Protein 3I06 (pdb70)

Sequence (215 aa):
APAAVDWRARGAVTAVKKDQGQCGSCWAFSAIGNVECQWFLAGHPLTNNLSEQMLVSCDKTTDSGCSGGLMNNAFEWIVQQEENNGAVYTEEDDSYPYASGEGISPPPPCTTSSGHTVGATITGHVELPQDDEAQIAAWLAVNGPVAVAVDASSSWMMTYTGGVMTSSCVSEQLDHHGVLLVGYNDSSAAVPPYWIIKNSWTTQWGEEEGYIRIAKGSNQCLVKKEEEASSSAVVGG

CATH classification: 3.90.70.10

Structure (mmCIF, N/CA/C/O backbone):
data_3I06
#
_entry.id   3I06
#
_cell.length_a   82.967
_cell.length_b   82.967
_cell.length_c   101.895
_cell.angle_alpha   90.000
_cell.angle_beta   90.000
_cell.angle_gamma   120.000
#
_symmetry.space_group_name_H-M   'P 65 2 2'
#
loop_
_entity.id
_entity.type
_entity.pdbx_description
1 polymer Cruzipain
2 non-polymer 6-[(3,5-difluorophenyl)amino]-9-ethyl-9H-purine-2-carbonitrile
3 water water
#
loop_
_atom_site.group_PDB
_atom_site.id
_atom_site.type_symbol
_atom_site.label_atom_id
_atom_site.label_alt_id
_atom_site.label_comp_id
_atom_site.label_asym_id
_atom_site.label_entity_id
_atom_site.label_seq_id
_atom_site.pdbx_PDB_ins_code
_atom_site.Cartn_x
_atom_site.Cartn_y
_atom_site.Cartn_z
_atom_site.occupancy
_atom_site.B_iso_or_equiv
_atom_site.auth_seq_id
_atom_site.auth_comp_id
_atom_site.auth_asym_id
_atom_site.auth_atom_id
_atom_site.pdbx_PDB_model_num
ATOM 1 N N . ALA A 1 1 ? 24.563 -26.082 -0.428 1.00 19.97 1 ALA A N 1
ATOM 2 C CA . ALA A 1 1 ? 23.405 -25.431 -1.067 1.00 17.37 1 ALA A CA 1
ATOM 3 C C . ALA A 1 1 ? 23.430 -23.967 -0.664 1.00 14.31 1 ALA A C 1
ATOM 4 O O . ALA A 1 1 ? 24.024 -23.604 0.352 1.00 15.12 1 ALA A O 1
ATOM 6 N N . PRO A 1 2 ? 22.786 -23.103 -1.450 1.00 12.98 2 PRO A N 1
ATOM 7 C CA . PRO A 1 2 ? 22.710 -21.698 -1.047 1.00 11.92 2 PRO A CA 1
ATOM 8 C C . PRO A 1 2 ? 21.997 -21.493 0.265 1.00 9.71 2 PRO A C 1
ATOM 9 O O . PRO A 1 2 ? 21.216 -22.324 0.704 1.00 10.44 2 PRO A O 1
ATOM 13 N N . ALA A 1 3 ? 22.253 -20.372 0.900 1.00 9.89 3 ALA A N 1
ATOM 14 C CA . ALA A 1 3 ? 21.595 -20.054 2.176 1.00 9.85 3 ALA A CA 1
ATOM 15 C C . ALA A 1 3 ? 20.101 -19.902 2.054 1.00 8.86 3 ALA A C 1
ATOM 16 O O . ALA A 1 3 ? 19.402 -20.232 2.984 1.00 9.11 3 ALA A O 1
ATOM 18 N N . ALA A 1 4 ? 19.600 -19.385 0.921 1.00 8.23 4 ALA A N 1
ATOM 19 C CA . ALA A 1 4 ? 18.157 -19.157 0.739 1.00 7.58 4 ALA A CA 1
ATOM 20 C C . ALA A 1 4 ? 17.827 -19.275 -0.713 1.00 7.40 4 ALA A C 1
ATOM 21 O O . ALA A 1 4 ? 18.599 -18.876 -1.585 1.00 8.07 4 ALA A O 1
ATOM 23 N N . VAL A 1 5 ? 16.647 -19.809 -0.981 1.00 6.86 5 VAL A N 1
ATOM 24 C CA . VAL A 1 5 ? 16.108 -19.969 -2.337 1.00 6.97 5 VAL A CA 1
ATOM 25 C C . VAL A 1 5 ? 14.609 -19.720 -2.258 1.00 6.46 5 VAL A C 1
ATOM 26 O O . VAL A 1 5 ? 13.938 -20.145 -1.335 1.00 6.97 5 VAL A O 1
ATOM 30 N N . ASP A 1 6 ? 14.066 -19.074 -3.298 1.00 5.87 6 ASP A N 1
ATOM 31 C CA . ASP A 1 6 ? 12.633 -18.926 -3.397 1.00 6.04 6 ASP A CA 1
ATOM 32 C C . ASP A 1 6 ? 12.269 -18.959 -4.875 1.00 5.74 6 ASP A C 1
ATOM 33 O O . ASP A 1 6 ? 12.496 -18.014 -5.614 1.00 6.04 6 ASP A O 1
ATOM 38 N N . TRP A 1 7 ? 11.705 -20.070 -5.305 1.00 5.56 7 TRP A N 1
ATOM 39 C CA . TRP A 1 7 ? 11.342 -20.241 -6.714 1.00 5.81 7 TRP A CA 1
ATOM 40 C C . TRP A 1 7 ? 10.260 -19.324 -7.201 1.00 5.81 7 TRP A C 1
ATOM 41 O O . TRP A 1 7 ? 10.115 -19.127 -8.417 1.00 6.03 7 TRP A O 1
ATOM 52 N N . ARG A 1 8 ? 9.519 -18.684 -6.304 1.00 5.50 8 ARG A N 1
ATOM 53 C CA . ARG A 1 8 ? 8.645 -17.625 -6.730 1.00 6.40 8 ARG A CA 1
ATOM 54 C C . ARG A 1 8 ? 9.392 -16.481 -7.402 1.00 5.92 8 ARG A C 1
ATOM 55 O O . ARG A 1 8 ? 8.880 -15.853 -8.319 1.00 7.44 8 ARG A O 1
ATOM 63 N N . ALA A 1 9 ? 10.609 -16.201 -6.893 1.00 6.16 9 ALA A N 1
ATOM 64 C CA . ALA A 1 9 ? 11.398 -15.109 -7.468 1.00 7.45 9 ALA A CA 1
ATOM 65 C C . ALA A 1 9 ? 11.820 -15.445 -8.900 1.00 7.09 9 ALA A C 1
ATOM 66 O O . ALA A 1 9 ? 12.142 -14.512 -9.672 1.00 7.36 9 ALA A O 1
ATOM 68 N N . ARG A 1 10 ? 11.830 -16.705 -9.303 1.00 6.91 10 ARG A N 1
ATOM 69 C CA . ARG A 1 10 ? 12.121 -17.118 -10.661 1.00 7.01 10 ARG A CA 1
ATOM 70 C C . ARG A 1 10 ? 10.911 -17.060 -11.562 1.00 7.00 10 ARG A C 1
ATOM 71 O O . ARG A 1 10 ? 11.010 -17.324 -12.775 1.00 7.82 10 ARG A O 1
ATOM 79 N N . GLY A 1 11 ? 9.728 -16.767 -11.029 1.00 7.07 11 GLY A N 1
ATOM 80 C CA . GLY A 1 11 ? 8.549 -16.765 -11.839 1.00 7.40 11 GLY A CA 1
ATOM 81 C C . GLY A 1 11 ? 8.005 -18.164 -12.118 1.00 7.08 11 GLY A C 1
ATOM 82 O O . GLY A 1 11 ? 7.212 -18.339 -13.038 1.00 7.88 11 GLY A O 1
ATOM 83 N N . ALA A 1 12 ? 8.425 -19.143 -11.327 1.00 6.68 12 ALA A N 1
ATOM 84 C CA . ALA A 1 12 ? 8.151 -20.541 -11.643 1.00 6.36 12 ALA A CA 1
ATOM 85 C C . ALA A 1 12 ? 6.898 -21.089 -11.023 1.00 6.24 12 ALA A C 1
ATOM 86 O O . ALA A 1 12 ? 6.576 -22.259 -11.276 1.00 7.73 12 ALA A O 1
ATOM 88 N N . VAL A 1 13 ? 6.171 -20.316 -10.242 1.00 5.82 13 VAL A N 1
ATOM 89 C CA . VAL A 1 13 ? 5.065 -20.797 -9.436 1.00 5.71 13 VAL A CA 1
ATOM 90 C C . VAL A 1 13 ? 3.790 -20.113 -9.852 1.00 5.81 13 VAL A C 1
ATOM 91 O O . VAL A 1 13 ? 3.715 -18.899 -9.911 1.00 6.79 13 VAL A O 1
ATOM 95 N N . THR A 1 14 ? 2.740 -20.885 -10.147 1.00 5.42 14 THR A N 1
ATOM 96 C CA . THR A 1 14 ? 1.435 -20.306 -10.483 1.00 5.52 14 THR A CA 1
ATOM 97 C C . THR A 1 14 ? 0.785 -19.691 -9.252 1.00 5.68 14 THR A C 1
ATOM 98 O O . THR A 1 14 ? 1.2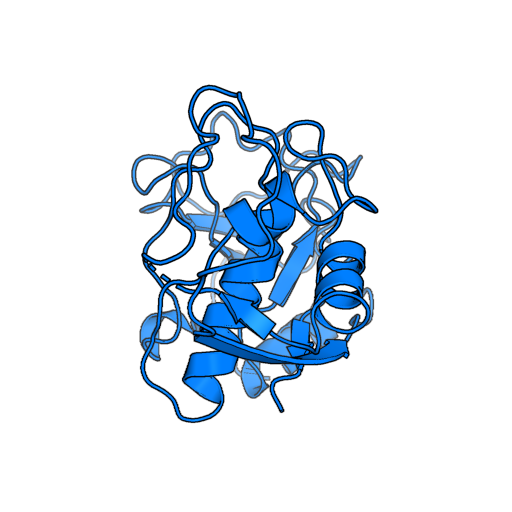17 -19.927 -8.095 1.00 6.15 14 THR A O 1
ATOM 102 N N . ALA A 1 15 ? -0.248 -18.918 -9.488 1.00 5.99 15 ALA A N 1
ATOM 103 C CA . ALA A 1 15 ? -1.017 -18.328 -8.366 1.00 6.89 15 ALA A CA 1
ATOM 104 C C . ALA A 1 15 ? -1.511 -19.423 -7.449 1.00 6.71 15 ALA A C 1
ATOM 105 O O . ALA A 1 15 ? -1.781 -20.568 -7.856 1.00 7.83 15 ALA A O 1
ATOM 107 N N . VAL A 1 16 ? -1.725 -19.055 -6.199 1.00 6.29 16 VAL A N 1
ATOM 108 C CA . VAL A 1 16 ? -2.333 -19.968 -5.233 1.00 5.89 16 VAL A CA 1
ATOM 109 C C . VAL A 1 16 ? -3.760 -20.249 -5.593 1.00 6.11 16 VAL A C 1
ATOM 110 O O . VAL A 1 16 ? -4.530 -19.325 -5.931 1.00 7.29 16 VAL A O 1
ATOM 114 N N . LYS A 1 17 ? -4.129 -21.522 -5.537 1.00 6.02 17 LYS A N 1
ATOM 115 C CA A LYS A 1 17 ? -5.410 -22.038 -5.953 0.60 6.45 17 LYS A CA 1
ATOM 116 C CA B LYS A 1 17 ? -5.433 -21.961 -5.968 0.40 5.61 17 LYS A CA 1
ATOM 117 C C . LYS A 1 17 ? -6.326 -22.305 -4.737 1.00 6.16 17 LYS A C 1
ATOM 118 O O . LYS A 1 17 ? -5.912 -22.099 -3.585 1.00 6.61 17 LYS A O 1
ATOM 129 N N . ASP A 1 18 ? -7.504 -22.793 -5.035 1.00 6.26 18 ASP A N 1
ATOM 130 C CA . ASP A 1 18 ? -8.591 -22.948 -4.067 1.00 6.63 18 ASP A CA 1
ATOM 131 C C . ASP A 1 18 ? -9.183 -24.318 -4.204 1.00 6.37 18 ASP A C 1
ATOM 132 O O . ASP A 1 18 ? -9.959 -24.566 -5.154 1.00 7.61 18 ASP A O 1
ATOM 137 N N . GLN A 1 19 ? -8.833 -25.257 -3.367 1.00 6.05 19 GLN A N 1
ATOM 138 C CA . GLN A 1 19 ? -9.359 -26.622 -3.505 1.00 6.15 19 GLN A CA 1
ATOM 139 C C . GLN A 1 19 ? -10.835 -26.706 -3.098 1.00 5.63 19 GLN A C 1
ATOM 140 O O . GLN A 1 19 ? -11.523 -27.659 -3.448 1.00 6.52 19 GLN A O 1
ATOM 146 N N . GLY A 1 20 ? -11.315 -25.770 -2.317 1.00 6.16 20 GLY A N 1
ATOM 147 C CA . GLY A 1 20 ? -12.691 -25.818 -1.845 1.00 7.15 20 GLY A CA 1
ATOM 148 C C . GLY A 1 20 ? -12.942 -27.019 -0.970 1.00 7.12 20 GLY A C 1
ATOM 149 O O . GLY A 1 20 ? -12.064 -27.512 -0.239 1.00 8.15 20 GLY A O 1
ATOM 150 N N . GLN A 1 21 ? -14.187 -27.491 -0.973 1.00 7.36 21 GLN A N 1
ATOM 151 C CA . GLN A 1 21 ? -14.674 -28.511 -0.055 1.00 8.10 21 GLN A CA 1
ATOM 152 C C . GLN A 1 21 ? -14.459 -29.884 -0.564 1.00 9.19 21 GLN A C 1
ATOM 153 O O . GLN A 1 21 ? -15.432 -30.676 -0.687 1.00 12.77 21 GLN A O 1
ATOM 159 N N . CYS A 1 22 ? -13.335 -30.169 -1.097 1.00 10.85 22 CYS A N 1
ATOM 160 C CA . CYS A 1 22 ? -12.870 -31.428 -1.672 1.00 8.02 22 CYS A CA 1
ATOM 161 C C . CYS A 1 22 ? -11.542 -31.740 -1.118 1.00 7.72 22 CYS A C 1
ATOM 162 O O . CYS A 1 22 ? -10.661 -30.845 -1.067 1.00 7.72 22 CYS A O 1
ATOM 165 N N . GLY A 1 23 ? -11.288 -32.984 -0.776 1.00 7.62 23 GLY A N 1
ATOM 166 C CA . GLY A 1 23 ? -9.997 -33.429 -0.271 1.00 7.34 23 GLY A CA 1
ATOM 167 C C . GLY A 1 23 ? -8.992 -33.739 -1.392 1.00 6.87 23 GLY A C 1
ATOM 168 O O . GLY A 1 23 ? -8.405 -34.789 -1.470 1.00 8.64 23 GLY A O 1
ATOM 169 N N . SER A 1 24 ? -8.764 -32.719 -2.212 1.00 6.47 24 SER A N 1
ATOM 170 C CA . SER A 1 24 ? -7.976 -32.801 -3.446 1.00 6.19 24 SER A CA 1
ATOM 171 C C . SER A 1 24 ? -6.630 -32.177 -3.302 1.00 6.04 24 SER A C 1
ATOM 172 O O . SER A 1 24 ? -5.901 -31.968 -4.295 1.00 5.58 24 SER A O 1
ATOM 175 N N . CYS A 1 25 ? -6.150 -31.911 -2.065 1.00 5.75 25 CYS A N 1
ATOM 176 C CA . CYS A 1 25 ? -4.839 -31.330 -1.873 1.00 5.65 25 CYS A CA 1
ATOM 177 C C . CYS A 1 25 ? -3.734 -32.068 -2.567 1.00 5.57 25 CYS A C 1
ATOM 178 O O . CYS A 1 25 ? -2.789 -31.465 -3.069 1.00 5.85 25 CYS A O 1
ATOM 181 N N . TRP A 1 26 ? -3.827 -33.412 -2.622 1.00 5.61 26 TRP A N 1
ATOM 182 C CA . TRP A 1 26 ? -2.812 -34.258 -3.250 1.00 5.62 26 TRP A CA 1
ATOM 183 C C . TRP A 1 26 ? -2.696 -33.896 -4.748 1.00 4.97 26 TRP A C 1
ATOM 184 O O . TRP A 1 26 ? -1.613 -33.964 -5.318 1.00 5.57 26 TRP A O 1
ATOM 195 N N . ALA A 1 27 ? -3.815 -33.581 -5.378 1.00 5.22 27 ALA A N 1
ATOM 196 C CA . ALA A 1 27 ? -3.842 -33.182 -6.794 1.00 5.47 27 ALA A CA 1
ATOM 197 C C . ALA A 1 27 ? -3.242 -31.810 -6.941 1.00 4.83 27 ALA A C 1
ATOM 198 O O . ALA A 1 27 ? -2.478 -31.571 -7.891 1.00 5.27 27 ALA A O 1
ATOM 200 N N . PHE A 1 28 ? -3.578 -30.861 -6.088 1.00 4.80 28 PHE A N 1
ATOM 201 C CA . PHE A 1 28 ? -2.982 -29.546 -6.171 1.00 4.46 28 PHE A CA 1
ATOM 202 C C . PHE A 1 28 ? -1.462 -29.621 -5.915 1.00 4.79 28 PHE A C 1
ATOM 203 O O . PHE A 1 28 ? -0.720 -28.918 -6.622 1.00 5.19 28 PHE A O 1
ATOM 211 N N . SER A 1 29 ? -0.999 -30.468 -5.028 1.00 5.06 29 SER A N 1
ATOM 212 C CA . SER A 1 29 ? 0.441 -30.627 -4.748 1.00 5.25 29 SER A CA 1
ATOM 213 C C . SER A 1 29 ? 1.155 -31.190 -6.018 1.00 5.09 29 SER A C 1
ATOM 214 O O . SER A 1 29 ? 2.140 -30.633 -6.492 1.00 5.43 29 SER A O 1
ATOM 217 N N . ALA A 1 30 ? 0.599 -32.259 -6.599 1.00 4.80 30 ALA A N 1
ATOM 218 C CA . ALA A 1 30 ? 1.222 -32.901 -7.736 1.00 4.66 30 ALA A CA 1
ATOM 219 C C . ALA A 1 30 ? 1.223 -31.948 -8.943 1.00 4.84 30 ALA A C 1
ATOM 220 O O . ALA A 1 30 ? 2.228 -31.779 -9.617 1.00 5.26 30 ALA A O 1
ATOM 222 N N . ILE A 1 31 ? 0.085 -31.350 -9.258 1.00 4.94 31 ILE A N 1
ATOM 223 C CA . ILE A 1 31 ? -0.052 -30.482 -10.422 1.00 5.34 31 ILE A CA 1
ATOM 224 C C . ILE A 1 31 ? 0.751 -29.215 -10.220 1.00 4.86 31 ILE A C 1
ATOM 225 O O . ILE A 1 31 ? 1.407 -28.770 -11.166 1.00 5.22 31 ILE A O 1
ATOM 230 N N . GLY A 1 32 ? 0.779 -28.611 -9.017 1.00 5.06 32 GLY A N 1
ATOM 231 C CA . GLY A 1 32 ? 1.598 -27.458 -8.835 1.00 5.17 32 GLY A CA 1
ATOM 232 C C . GLY A 1 32 ? 3.057 -27.774 -9.080 1.00 4.70 32 GLY A C 1
ATOM 233 O O . GLY A 1 32 ? 3.779 -27.003 -9.674 1.00 4.92 32 GLY A O 1
ATOM 234 N N . ASN A 1 33 ? 3.529 -28.960 -8.635 1.00 4.70 33 ASN A N 1
ATOM 235 C CA . ASN A 1 33 ? 4.870 -29.388 -8.921 1.00 4.83 33 ASN A CA 1
ATOM 236 C C . ASN A 1 33 ? 5.125 -29.484 -10.431 1.00 5.08 33 ASN A C 1
ATOM 237 O O . ASN A 1 33 ? 6.156 -29.050 -10.920 1.00 5.01 33 ASN A O 1
ATOM 242 N N . VAL A 1 34 ? 4.192 -30.091 -11.170 1.00 4.60 34 VAL A N 1
ATOM 243 C CA . VAL A 1 34 ? 4.321 -30.189 -12.605 1.00 4.93 34 VAL A CA 1
ATOM 244 C C . VAL A 1 34 ? 4.372 -28.816 -13.259 1.00 5.42 34 VAL A C 1
ATOM 245 O O . VAL A 1 34 ? 5.218 -28.573 -14.156 1.00 5.31 34 VAL A O 1
ATOM 249 N N . GLU A 1 35 ? 3.521 -27.898 -12.821 1.00 4.77 35 GLU A N 1
ATOM 250 C CA . GLU A 1 35 ? 3.513 -26.562 -13.395 1.00 5.23 35 GLU A CA 1
ATOM 251 C C . GLU A 1 35 ? 4.885 -25.926 -13.324 1.00 5.01 35 GLU A C 1
ATOM 252 O O . GLU A 1 35 ? 5.401 -25.312 -14.256 1.00 5.23 35 GLU A O 1
ATOM 258 N N . CYS A 1 36 ? 5.502 -26.048 -12.135 1.00 5.07 36 CYS A N 1
ATOM 259 C CA . CYS A 1 36 ? 6.828 -25.447 -11.901 1.00 5.35 36 CYS A CA 1
ATOM 260 C C . CYS A 1 36 ? 7.892 -26.107 -12.757 1.00 5.08 36 CYS A C 1
ATOM 261 O O . CYS A 1 36 ? 8.715 -25.449 -13.358 1.00 5.57 36 CYS A O 1
ATOM 264 N N . GLN A 1 37 ? 7.885 -27.443 -12.769 1.00 5.15 37 GLN A N 1
ATOM 265 C CA . GLN A 1 37 ? 8.869 -28.164 -13.577 1.00 5.36 37 GLN A CA 1
ATOM 266 C C . GLN A 1 37 ? 8.721 -27.839 -15.051 1.00 6.16 37 GLN A C 1
ATOM 267 O O . GLN A 1 37 ? 9.697 -27.712 -15.800 1.00 6.19 37 GLN A O 1
ATOM 273 N N . TRP A 1 38 ? 7.494 -27.706 -15.541 1.00 5.68 38 TRP A N 1
ATOM 274 C CA . TRP A 1 38 ? 7.235 -27.414 -16.979 1.00 5.51 38 TRP A CA 1
ATOM 275 C C . TRP A 1 38 ? 7.790 -26.057 -17.335 1.00 5.87 38 TRP A C 1
ATOM 276 O O . TRP A 1 38 ? 8.456 -25.874 -18.354 1.00 6.54 38 TRP A O 1
ATOM 287 N N . PHE A 1 39 ? 7.590 -25.065 -16.448 1.00 5.83 39 PHE A N 1
ATOM 288 C CA . PHE A 1 39 ? 8.207 -23.742 -16.633 1.00 5.85 39 PHE A CA 1
ATOM 289 C C . PHE A 1 39 ? 9.733 -23.821 -16.671 1.00 5.88 39 PHE A C 1
ATOM 290 O O . PHE A 1 39 ? 10.392 -23.277 -17.564 1.00 6.26 39 PHE A O 1
ATOM 298 N N . LEU A 1 40 ? 10.311 -24.510 -15.669 1.00 5.91 40 LEU A N 1
ATOM 299 C CA . LEU A 1 40 ? 11.774 -24.618 -15.546 1.00 6.53 40 LEU A CA 1
ATOM 300 C C . LEU A 1 40 ? 12.397 -25.345 -16.695 1.00 7.42 40 LEU A C 1
ATOM 301 O O . LEU A 1 40 ? 13.551 -25.066 -17.036 1.00 8.91 40 LEU A O 1
ATOM 306 N N . ALA A 1 41 ? 11.636 -26.219 -17.394 1.00 6.37 41 ALA A N 1
ATOM 307 C CA . ALA A 1 41 ? 12.077 -26.975 -18.545 1.00 6.60 41 ALA A CA 1
ATOM 308 C C . ALA A 1 41 ? 11.963 -26.134 -19.823 1.00 6.99 41 ALA A C 1
ATOM 309 O O . ALA A 1 41 ? 12.016 -26.724 -20.912 1.00 8.54 41 ALA A O 1
ATOM 311 N N . GLY A 1 42 ? 11.813 -24.834 -19.733 1.00 7.32 42 GLY A N 1
ATOM 312 C CA . GLY A 1 42 ? 11.872 -23.951 -20.866 1.00 7.94 42 GLY A CA 1
ATOM 313 C C . GLY A 1 42 ? 10.583 -23.656 -21.546 1.00 8.54 42 GLY A C 1
ATOM 314 O O . GLY A 1 42 ? 10.589 -23.502 -22.805 1.00 11.60 42 GLY A O 1
ATOM 315 N N . HIS A 1 43 ? 9.479 -23.554 -20.838 1.00 7.72 43 HIS A N 1
ATOM 316 C CA . HIS A 1 43 ? 8.195 -23.292 -21.416 1.00 7.55 43 HIS A CA 1
ATOM 317 C C . HIS A 1 43 ? 7.512 -22.182 -20.636 1.00 7.62 43 HIS A C 1
ATOM 318 O O . HIS A 1 43 ? 7.830 -21.935 -19.474 1.00 7.53 43 HIS A O 1
ATOM 325 N N . PRO A 1 44 ? 6.520 -21.496 -21.232 1.00 8.78 44 PRO A N 1
ATOM 326 C CA . PRO A 1 44 ? 5.756 -20.505 -20.469 1.00 9.09 44 PRO A CA 1
ATOM 327 C C . PRO A 1 44 ? 5.059 -21.129 -19.289 1.00 8.01 44 PRO A C 1
ATOM 328 O O . PRO A 1 44 ? 4.640 -22.266 -19.351 1.00 10.07 44 PRO A O 1
ATOM 332 N N . LEU A 1 45 ? 4.881 -20.337 -18.236 1.00 7.46 45 LEU A N 1
ATOM 333 C CA . LEU A 1 45 ? 4.146 -20.809 -17.069 1.00 7.28 45 LEU A CA 1
ATOM 334 C C . LEU A 1 45 ? 2.692 -21.006 -17.443 1.00 8.70 45 LEU A C 1
ATOM 335 O O . LEU A 1 45 ? 2.052 -20.111 -17.949 1.00 11.03 45 LEU A O 1
ATOM 340 N N . THR A 1 46 ? 2.188 -22.199 -17.182 1.00 9.40 46 THR A N 1
ATOM 341 C CA . THR A 1 46 ? 0.875 -22.620 -17.635 1.00 11.56 46 THR A CA 1
ATOM 342 C C . THR A 1 46 ? 0.135 -23.259 -16.454 1.00 8.84 46 THR A C 1
ATOM 343 O O . THR A 1 46 ? 0.701 -24.146 -15.757 1.00 8.65 46 THR A O 1
ATOM 347 N N . ASN A 1 47 ? -1.118 -22.882 -16.235 1.00 9.40 47 ASN A N 1
ATOM 348 C CA A ASN A 1 47 ? -1.956 -23.533 -15.283 0.70 7.97 47 ASN A CA 1
ATOM 349 C CA B ASN A 1 47 ? -1.962 -23.524 -15.222 0.30 8.07 47 ASN A CA 1
ATOM 350 C C . ASN A 1 47 ? -2.420 -24.857 -15.786 1.00 6.09 47 ASN A C 1
ATOM 351 O O . ASN A 1 47 ? -2.969 -24.938 -16.910 1.00 6.62 47 ASN A O 1
ATOM 360 N N . LEU A 1 48 ? -2.270 -25.901 -14.978 1.00 5.47 48 LEU A N 1
ATOM 361 C CA . LEU A 1 48 ? -2.566 -27.274 -15.366 1.00 5.39 48 LEU A CA 1
ATOM 362 C C . LEU A 1 48 ? -3.704 -27.820 -14.521 1.00 5.17 48 LEU A C 1
ATOM 363 O O . LEU A 1 48 ? -4.143 -27.187 -13.548 1.00 6.00 48 LEU A O 1
ATOM 368 N N . SER A 1 49 ? -4.203 -28.993 -14.895 1.00 5.24 49 SER A N 1
ATOM 369 C CA . SER A 1 49 ? -5.490 -29.474 -14.406 1.00 4.99 49 SER A CA 1
ATOM 370 C C . SER A 1 49 ? -5.414 -30.433 -13.227 1.00 5.43 49 SER A C 1
ATOM 371 O O . SER A 1 49 ? -5.075 -31.613 -13.361 1.00 5.77 49 SER A O 1
ATOM 374 N N . GLU A 1 50 ? -5.875 -29.952 -12.070 1.00 5.11 50 GLU A N 1
ATOM 375 C CA . GLU A 1 50 ? -6.144 -30.824 -10.944 1.00 5.71 50 GLU A CA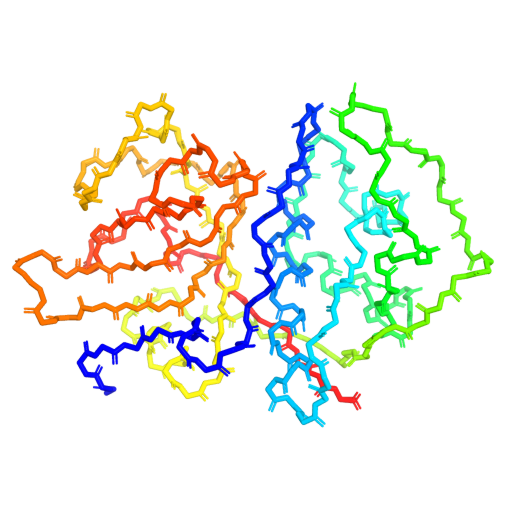 1
ATOM 376 C C . GLU A 1 50 ? -7.330 -31.758 -11.207 1.00 5.60 50 GLU A C 1
ATOM 377 O O . GLU A 1 50 ? -7.337 -32.900 -10.723 1.00 5.70 50 GLU A O 1
ATOM 383 N N . GLN A 1 51 ? -8.356 -31.256 -11.883 1.00 5.60 51 GLN A N 1
ATOM 384 C CA . GLN A 1 51 ? -9.566 -32.061 -12.093 1.00 5.88 51 GLN A CA 1
ATOM 385 C C . GLN A 1 51 ? -9.279 -33.332 -12.880 1.00 5.96 51 GLN A C 1
ATOM 386 O O . GLN A 1 51 ? -9.907 -34.376 -12.626 1.00 6.11 51 GLN A O 1
ATOM 392 N N . MET A 1 52 ? -8.329 -33.292 -13.803 1.00 5.69 52 MET A N 1
ATOM 393 C CA . MET A 1 52 ? -7.902 -34.492 -14.523 1.00 5.27 52 MET A CA 1
ATOM 394 C C . MET A 1 52 ? -7.587 -35.583 -13.506 1.00 5.67 52 MET A C 1
ATOM 395 O O . MET A 1 52 ? -8.023 -36.748 -13.696 1.00 6.09 52 MET A O 1
ATOM 400 N N . LEU A 1 53 ? -6.780 -35.279 -12.500 1.00 5.40 53 LEU A N 1
ATOM 401 C CA . LEU A 1 53 ? -6.458 -36.287 -11.479 1.00 5.43 53 LEU A CA 1
ATOM 402 C C . LEU A 1 53 ? -7.670 -36.631 -10.628 1.00 6.31 53 LEU A C 1
ATOM 403 O O . LEU A 1 53 ? -7.978 -37.814 -10.365 1.00 6.23 53 LEU A O 1
ATOM 408 N N . VAL A 1 54 ? -8.374 -35.632 -10.092 1.00 5.73 54 VAL A N 1
ATOM 409 C CA . VAL A 1 54 ? -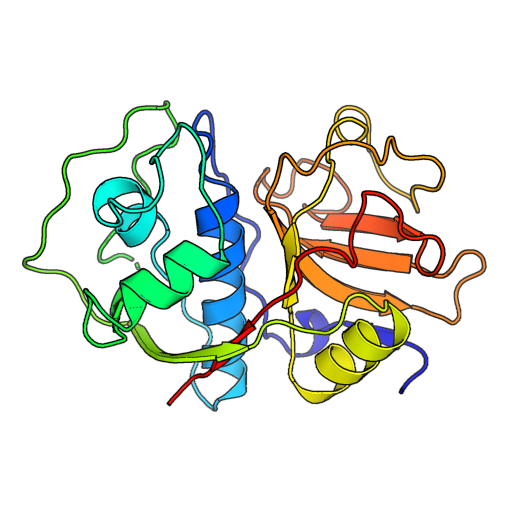9.483 -35.889 -9.163 1.00 6.16 54 VAL A CA 1
ATOM 410 C C . VAL A 1 54 ? -10.520 -36.813 -9.832 1.00 6.50 54 VAL A C 1
ATOM 411 O O . VAL A 1 54 ? -10.959 -37.767 -9.175 1.00 7.58 54 VAL A O 1
ATOM 415 N N . SER A 1 55 ? -10.869 -36.553 -11.075 1.00 6.35 55 SER A N 1
ATOM 416 C CA . SER A 1 55 ? -11.868 -37.345 -11.786 1.00 6.88 55 SER A CA 1
ATOM 417 C C . SER A 1 55 ? -11.356 -38.635 -12.370 1.00 7.27 55 SER A C 1
ATOM 418 O O . SER A 1 55 ? -12.131 -39.607 -12.445 1.00 8.34 55 SER A O 1
ATOM 421 N N . CYS A 1 56 ? -10.121 -38.677 -12.880 1.00 6.56 56 CYS A N 1
ATOM 422 C CA . CYS A 1 56 ? -9.684 -39.791 -13.747 1.00 6.74 56 CYS A CA 1
ATOM 423 C C . CYS A 1 56 ? -8.711 -40.738 -13.122 1.00 7.88 56 CYS A C 1
ATOM 424 O O . CYS A 1 56 ? -8.547 -41.861 -13.632 1.00 8.47 56 CYS A O 1
ATOM 427 N N . ASP A 1 57 ? -7.950 -40.297 -12.124 1.00 7.27 57 ASP A N 1
ATOM 428 C CA . ASP A 1 57 ? -6.962 -41.184 -11.482 1.00 6.87 57 ASP A CA 1
ATOM 429 C C . ASP A 1 57 ? -7.621 -42.052 -10.479 1.00 7.59 57 ASP A C 1
ATOM 430 O O . ASP A 1 57 ? -7.927 -41.635 -9.371 1.00 9.44 57 ASP A O 1
ATOM 435 N N . LYS A 1 58 ? -7.910 -43.281 -10.862 1.00 8.76 58 LYS A N 1
ATOM 436 C CA . LYS A 1 58 ? -8.637 -44.210 -9.974 1.00 10.58 58 LYS A CA 1
ATOM 437 C C . LYS A 1 58 ? -7.772 -44.953 -8.997 1.00 9.92 58 LYS A C 1
ATOM 438 O O . LYS A 1 58 ? -8.293 -45.693 -8.165 1.00 12.24 58 LYS A O 1
ATOM 444 N N . THR A 1 59 ? -6.468 -44.741 -9.043 1.00 9.19 59 THR A N 1
ATOM 445 C CA A THR A 1 59 ? -5.597 -45.216 -7.960 0.50 9.52 59 THR A CA 1
ATOM 446 C CA B THR A 1 59 ? -5.590 -45.218 -7.967 0.50 9.55 59 THR A CA 1
ATOM 447 C C . THR A 1 59 ? -5.836 -44.380 -6.736 1.00 10.52 59 THR A C 1
ATOM 448 O O . THR A 1 59 ? -5.971 -44.950 -5.607 1.00 15.75 59 THR A O 1
ATOM 455 N N . ASP A 1 60 ? -6.030 -43.113 -6.913 1.00 8.31 60 ASP A N 1
ATOM 456 C CA . ASP A 1 60 ? -6.340 -42.166 -5.831 1.00 7.42 60 ASP A CA 1
ATOM 457 C C . ASP A 1 60 ? -7.849 -42.094 -5.657 1.00 7.16 60 ASP A C 1
ATOM 458 O O . ASP A 1 60 ? -8.584 -42.794 -6.357 1.00 9.10 60 ASP A O 1
ATOM 463 N N . SER A 1 61 ? -8.294 -41.273 -4.710 1.00 7.85 61 SER A N 1
ATOM 464 C CA . SER A 1 61 ? -9.692 -41.339 -4.216 1.00 8.64 61 SER A CA 1
ATOM 465 C C . SER A 1 61 ? -10.408 -40.040 -4.323 1.00 8.29 61 SER A C 1
ATOM 466 O O . SER A 1 61 ? -11.293 -39.741 -3.506 1.00 9.25 61 SER A O 1
ATOM 469 N N . GLY A 1 62 ? -10.134 -39.235 -5.341 1.00 8.06 62 GLY A N 1
ATOM 470 C CA . GLY A 1 62 ? -10.950 -38.055 -5.637 1.00 8.52 62 GLY A CA 1
ATOM 471 C C . GLY A 1 62 ? -10.940 -37.097 -4.464 1.00 7.71 62 GLY A C 1
ATOM 472 O O . GLY A 1 62 ? -9.894 -36.765 -3.876 1.00 7.93 62 GLY A O 1
ATOM 473 N N . CYS A 1 63 ? -12.127 -36.656 -4.037 1.00 8.14 63 CYS A N 1
ATOM 474 C CA . CYS A 1 63 ? -12.299 -35.742 -2.916 1.00 7.98 63 CYS A CA 1
ATOM 475 C C . CYS A 1 63 ? -12.108 -36.405 -1.589 1.00 8.39 63 CYS A C 1
ATOM 476 O O . CYS A 1 63 ? -12.139 -35.721 -0.557 1.00 9.26 63 CYS A O 1
ATOM 479 N N . SER A 1 64 ? -11.875 -37.719 -1.570 1.00 8.46 64 SER A N 1
ATOM 480 C CA . SER A 1 64 ? -11.602 -38.430 -0.330 1.00 9.04 64 SER A CA 1
ATOM 481 C C . SER A 1 64 ? -10.119 -38.533 -0.042 1.00 8.88 64 SER A C 1
ATOM 482 O O . SER A 1 64 ? -9.768 -39.034 1.005 1.00 13.35 64 SER A O 1
ATOM 485 N N . GLY A 1 65 ? -9.237 -38.087 -0.906 1.00 8.46 65 GLY A N 1
ATOM 486 C CA . GLY A 1 65 ? -7.783 -38.095 -0.646 1.00 7.74 65 GLY A CA 1
ATOM 487 C C . GLY A 1 65 ? -7.030 -38.847 -1.720 1.00 7.14 65 GLY A C 1
ATOM 488 O O . GLY A 1 65 ? -7.617 -39.357 -2.692 1.00 7.98 65 GLY A O 1
ATOM 489 N N . GLY A 1 66 ? -5.706 -38.910 -1.548 1.00 6.84 66 GLY A N 1
ATOM 490 C CA . GLY A 1 66 ? -4.816 -39.473 -2.534 1.00 6.76 66 GLY A CA 1
ATOM 491 C C . GLY A 1 66 ? -3.416 -39.150 -2.148 1.00 6.22 66 GLY A C 1
ATOM 492 O O . GLY A 1 66 ? -3.128 -38.577 -1.115 1.00 7.49 66 GLY A O 1
ATOM 493 N N . LEU A 1 67 ? -2.500 -39.565 -3.033 1.00 6.42 67 LEU A N 1
ATOM 494 C CA . LEU A 1 67 ? -1.037 -39.403 -2.845 1.00 6.15 67 LEU A CA 1
ATOM 495 C C . LEU A 1 67 ? -0.430 -38.879 -4.125 1.00 6.11 67 LEU A C 1
ATOM 496 O O . LEU A 1 67 ? -0.679 -39.443 -5.212 1.00 6.57 67 LEU A O 1
ATOM 501 N N . MET A 1 68 ? 0.459 -37.929 -4.029 1.00 5.47 68 MET A N 1
ATOM 502 C CA . MET A 1 68 ? 1.183 -37.387 -5.175 1.00 5.44 68 MET A CA 1
ATOM 503 C C . MET A 1 68 ? 1.940 -38.458 -5.917 1.00 5.85 68 MET A C 1
ATOM 504 O O . MET A 1 68 ? 1.957 -38.466 -7.160 1.00 5.97 68 MET A O 1
ATOM 509 N N . ASN A 1 69 ? 2.540 -39.410 -5.203 1.00 5.44 69 ASN A N 1
ATOM 510 C CA . ASN A 1 69 ? 3.321 -40.432 -5.897 1.00 5.38 69 ASN A CA 1
ATOM 511 C C . ASN A 1 69 ? 2.438 -41.290 -6.767 1.00 6.27 69 ASN A C 1
ATOM 512 O O . ASN A 1 69 ? 2.861 -41.708 -7.863 1.00 6.99 69 ASN A O 1
ATOM 517 N N . ASN A 1 70 ? 1.237 -41.597 -6.308 1.00 5.66 70 ASN A N 1
ATOM 518 C CA . ASN A 1 70 ? 0.291 -42.300 -7.196 1.00 6.36 70 ASN A CA 1
ATOM 519 C C . ASN A 1 70 ? -0.193 -41.461 -8.361 1.00 5.72 70 ASN A C 1
ATOM 520 O O . ASN A 1 70 ? -0.317 -41.977 -9.457 1.00 6.54 70 ASN A O 1
ATOM 525 N N . ALA A 1 71 ? -0.406 -40.186 -8.133 1.00 5.78 71 ALA A N 1
ATOM 526 C CA . ALA A 1 71 ? -0.830 -39.301 -9.211 1.00 5.57 71 ALA A CA 1
ATOM 527 C C . ALA A 1 71 ? 0.224 -39.259 -10.321 1.00 5.32 71 ALA A C 1
ATOM 528 O O . ALA A 1 71 ? -0.125 -39.280 -11.502 1.00 6.12 71 ALA A O 1
ATOM 530 N N . PHE A 1 72 ? 1.492 -39.153 -9.935 1.00 5.75 72 PHE A N 1
ATOM 531 C CA . PHE A 1 72 ? 2.570 -39.113 -10.931 1.00 5.55 72 PHE A CA 1
ATOM 532 C C . PHE A 1 72 ? 2.636 -40.407 -11.717 1.00 5.93 72 PHE A C 1
ATOM 533 O O . PHE A 1 72 ? 2.887 -40.372 -12.918 1.00 6.23 72 PHE A O 1
ATOM 541 N N . GLU A 1 73 ? 2.433 -41.563 -11.066 1.00 5.63 73 GLU A N 1
ATOM 542 C CA . GLU A 1 73 ? 2.420 -42.806 -11.811 1.00 5.79 73 GLU A CA 1
ATOM 543 C C . GLU A 1 73 ? 1.214 -42.854 -12.731 1.00 6.70 73 GLU A C 1
ATOM 544 O O . GLU A 1 73 ? 1.341 -43.380 -13.850 1.00 6.86 73 GLU A O 1
ATOM 550 N N . TRP A 1 74 ? 0.055 -42.410 -12.285 1.00 5.88 74 TRP A N 1
ATOM 551 C CA . TRP A 1 74 ? -1.135 -42.437 -13.180 1.00 6.06 74 TRP A CA 1
ATOM 552 C C . TRP A 1 74 ? -0.888 -41.618 -14.420 1.00 5.76 74 TRP A C 1
ATOM 553 O O . TRP A 1 74 ? -1.214 -42.051 -15.531 1.00 5.76 74 TRP A O 1
ATOM 564 N N . ILE A 1 75 ? -0.332 -40.426 -14.281 1.00 5.75 75 ILE A N 1
ATOM 565 C CA . ILE A 1 75 ? -0.093 -39.590 -15.421 1.00 5.68 75 ILE A CA 1
ATOM 566 C C . ILE A 1 75 ? 0.729 -40.332 -16.463 1.00 6.20 75 ILE A C 1
ATOM 567 O O . ILE A 1 75 ? 0.420 -40.321 -17.656 1.00 6.17 75 ILE A O 1
ATOM 572 N N . VAL A 1 76 ? 1.846 -40.890 -16.024 1.00 6.11 76 VAL A N 1
ATOM 573 C CA . VAL A 1 76 ? 2.744 -41.590 -16.934 1.00 6.54 76 VAL A CA 1
ATOM 574 C C . VAL A 1 76 ? 2.166 -42.853 -17.471 1.00 6.49 76 VAL A C 1
ATOM 575 O O . VAL A 1 76 ? 2.251 -43.116 -18.706 1.00 8.04 76 VAL A O 1
ATOM 579 N N . GLN A 1 77 ? 1.596 -43.697 -16.645 1.00 7.03 77 GLN A N 1
ATOM 580 C CA A GLN A 1 77 ? 1.188 -45.045 -17.041 0.50 7.67 77 GLN A CA 1
ATOM 581 C CA B GLN A 1 77 ? 1.178 -45.040 -17.062 0.50 6.93 77 GLN A CA 1
ATOM 582 C C . GLN A 1 77 ? -0.162 -45.083 -17.699 1.00 7.93 77 GLN A C 1
ATOM 583 O O . GLN A 1 77 ? -0.401 -45.965 -18.532 1.00 11.13 77 GLN A O 1
ATOM 594 N N . GLU A 1 78 ? -1.093 -44.274 -17.280 1.00 8.40 78 GLU A N 1
ATOM 595 C CA A GLU A 1 78 ? -2.454 -44.258 -17.782 0.60 7.95 78 GLU A CA 1
ATOM 596 C CA B GLU A 1 78 ? -2.457 -44.286 -17.762 0.40 8.31 78 GLU A CA 1
ATOM 597 C C . GLU A 1 78 ? -2.775 -43.131 -18.680 1.00 8.32 78 GLU A C 1
ATOM 598 O O . GLU A 1 78 ? -3.759 -43.213 -19.415 1.00 11.89 78 GLU A O 1
ATOM 609 N N . ASN A 1 79 ? -2.013 -42.033 -18.656 1.00 8.38 79 ASN A N 1
ATOM 610 C CA . ASN A 1 79 ? -2.340 -40.883 -19.452 1.00 8.04 79 ASN A CA 1
ATOM 611 C C . ASN A 1 79 ? -1.213 -40.490 -20.446 1.00 8.89 79 ASN A C 1
ATOM 612 O O . ASN A 1 79 ? -1.188 -39.375 -20.899 1.00 8.50 79 ASN A O 1
ATOM 617 N N . ASN A 1 80 ? -0.300 -41.400 -20.775 1.00 9.55 80 ASN A N 1
ATOM 618 C CA . ASN A 1 80 ? 0.775 -41.150 -21.758 1.00 10.43 80 ASN A CA 1
ATOM 619 C C . ASN A 1 80 ? 1.627 -39.992 -21.393 1.00 9.99 80 ASN A C 1
ATOM 620 O O . ASN A 1 80 ? 2.173 -39.290 -22.271 1.00 11.59 80 ASN A O 1
ATOM 625 N N . GLY A 1 81 ? 1.789 -39.716 -20.099 1.00 6.86 81 GLY A N 1
ATOM 626 C CA . GLY A 1 81 ? 2.586 -38.601 -19.656 1.00 6.55 81 GLY A CA 1
ATOM 627 C C . GLY A 1 81 ? 1.913 -37.253 -19.719 1.00 6.34 81 GLY A C 1
ATOM 628 O O . GLY A 1 81 ? 2.525 -36.260 -19.310 1.00 6.96 81 GLY A O 1
ATOM 629 N N . ALA A 1 82 ? 0.688 -37.167 -20.244 1.00 6.22 82 ALA A N 1
ATOM 630 C CA . ALA A 1 82 ? 0.034 -35.905 -20.470 1.00 6.42 82 ALA A CA 1
ATOM 631 C C . ALA A 1 82 ? -0.628 -35.339 -19.233 1.00 5.97 82 ALA A C 1
ATOM 632 O O . ALA A 1 82 ? -1.298 -36.029 -18.455 1.00 6.23 82 ALA A O 1
ATOM 634 N N . VAL A 1 83 ? -0.440 -34.034 -19.063 1.00 5.48 83 VAL A N 1
ATOM 635 C CA . VAL A 1 83 ? -1.121 -33.253 -18.033 1.00 5.67 83 VAL A CA 1
ATOM 636 C C . VAL A 1 83 ? -1.886 -32.192 -18.772 1.00 5.47 83 VAL A C 1
ATOM 637 O O . VAL A 1 83 ? -1.300 -31.351 -19.460 1.00 5.81 83 VAL A O 1
ATOM 641 N N . TYR A 1 84 ? -3.232 -32.187 -18.648 1.00 5.61 84 TYR A N 1
ATOM 642 C CA . TYR A 1 84 ? -4.039 -31.238 -19.379 1.00 5.75 84 TYR A CA 1
ATOM 643 C C . TYR A 1 84 ? -3.978 -29.846 -18.802 1.00 5.54 84 TYR A C 1
ATOM 644 O O . TYR A 1 84 ? -3.652 -29.658 -17.617 1.00 5.95 84 TYR A O 1
ATOM 653 N N . THR A 1 85 ? -4.246 -28.858 -19.637 1.00 5.92 85 THR A N 1
ATOM 654 C CA . THR A 1 85 ? -4.349 -27.487 -19.148 1.00 6.05 85 THR A CA 1
ATOM 655 C C . THR A 1 85 ? -5.572 -27.338 -18.220 1.00 6.63 85 THR A C 1
ATOM 656 O O . THR A 1 85 ? -6.592 -28.013 -18.364 1.00 6.64 85 THR A O 1
ATOM 660 N N . GLU A 1 86 ? -5.438 -26.415 -17.301 1.00 6.02 86 GLU A N 1
ATOM 661 C CA B GLU A 1 86 ? -6.580 -26.013 -16.439 0.50 6.58 86 GLU A CA 1
ATOM 662 C CA C GLU A 1 86 ? -6.558 -26.022 -16.426 0.50 6.44 86 GLU A CA 1
ATOM 663 C C . GLU A 1 86 ? -7.724 -25.582 -17.313 1.00 6.86 86 GLU A C 1
ATOM 664 O O . GLU A 1 86 ? -8.882 -25.942 -17.068 1.00 8.27 86 GLU A O 1
ATOM 675 N N . ASP A 1 87 ? -7.483 -24.743 -18.311 1.00 7.93 87 ASP A N 1
ATOM 676 C CA A ASP A 1 87 ? -8.606 -24.213 -19.102 0.60 7.46 87 ASP A CA 1
ATOM 677 C CA B ASP A 1 87 ? -8.584 -24.206 -19.121 0.40 8.63 87 ASP A CA 1
ATOM 678 C C . ASP A 1 87 ? -9.367 -25.303 -19.794 1.00 8.46 87 ASP A C 1
ATOM 679 O O . ASP A 1 87 ? -10.600 -25.211 -19.963 1.00 10.28 87 ASP A O 1
ATOM 688 N N . SER A 1 88 ? -8.694 -26.334 -20.269 1.00 7.18 88 SER A N 1
ATOM 689 C CA . SER A 1 88 ? -9.364 -27.366 -21.002 1.00 7.22 88 SER A CA 1
ATOM 690 C C . SER A 1 88 ? -9.969 -28.442 -20.100 1.00 7.53 88 SER A C 1
ATOM 691 O O . SER A 1 88 ? -10.747 -29.278 -20.590 1.00 9.24 88 SER A O 1
ATOM 694 N N . TYR A 1 89 ? -9.606 -28.510 -18.819 1.00 6.96 89 TYR A N 1
ATOM 695 C CA . TYR A 1 89 ? -10.148 -29.472 -17.862 1.00 7.09 89 TYR A CA 1
ATOM 696 C C . TYR A 1 89 ? -10.225 -28.780 -16.544 1.00 6.47 89 TYR A C 1
ATOM 697 O O . TYR A 1 89 ? -9.412 -29.021 -15.614 1.00 6.72 89 TYR A O 1
ATOM 706 N N . PRO A 1 90 ? -11.167 -27.827 -16.402 1.00 6.73 90 PRO A N 1
ATOM 707 C CA . PRO A 1 90 ? -11.131 -26.922 -15.281 1.00 7.13 90 PRO A CA 1
ATOM 708 C C . PRO A 1 90 ? -11.629 -27.553 -13.998 1.00 6.31 90 PRO A C 1
ATOM 709 O O . PRO A 1 90 ? -12.269 -28.604 -13.960 1.00 7.08 90 PRO A O 1
ATOM 713 N N . TYR A 1 91 ? -11.307 -26.872 -12.895 1.00 6.86 91 TYR A N 1
ATOM 714 C CA . TYR A 1 91 ? -11.593 -27.417 -11.568 1.00 6.40 91 TYR A CA 1
ATOM 715 C C . TYR A 1 91 ? -13.045 -27.288 -11.249 1.00 7.53 91 TYR A C 1
ATOM 716 O O . TYR A 1 91 ? -13.562 -26.163 -11.203 1.00 11.57 91 TYR A O 1
ATOM 725 N N . ALA A 1 92 ? -13.706 -28.382 -10.993 1.00 6.89 92 ALA A N 1
ATOM 726 C CA . ALA A 1 92 ? -15.150 -28.417 -10.837 1.00 8.24 92 ALA A CA 1
ATOM 727 C C . ALA A 1 92 ? -15.546 -28.963 -9.488 1.00 8.37 92 ALA A C 1
ATOM 728 O O . ALA A 1 92 ? -16.736 -29.167 -9.272 1.00 10.02 92 ALA A O 1
ATOM 730 N N . SER A 1 93 ? -14.613 -29.237 -8.581 1.00 7.52 93 SER A N 1
ATOM 731 C CA . SER A 1 93 ? -14.857 -30.030 -7.364 1.00 6.91 93 SER A CA 1
ATOM 732 C C . SER A 1 93 ? -14.942 -29.128 -6.129 1.00 7.26 93 SER A C 1
ATOM 733 O O . SER A 1 93 ? -14.995 -29.682 -5.025 1.00 7.58 93 SER A O 1
ATOM 736 N N . GLY A 1 94 ? -14.985 -27.821 -6.258 1.00 7.84 94 GLY A N 1
ATOM 737 C CA . GLY A 1 94 ? -14.972 -26.927 -5.121 1.00 8.09 94 GLY A CA 1
ATOM 738 C C . GLY A 1 94 ? -16.141 -27.055 -4.155 1.00 7.28 94 GLY A C 1
ATOM 739 O O . GLY A 1 94 ? -15.987 -26.675 -3.005 1.00 8.06 94 GLY A O 1
ATOM 740 N N . GLU A 1 95 ? -17.271 -27.559 -4.605 1.00 8.51 95 GLU A N 1
ATOM 741 C CA . GLU A 1 95 ? -18.385 -27.773 -3.748 1.00 8.49 95 GLU A CA 1
ATOM 742 C C . GLU A 1 95 ? -18.453 -29.214 -3.304 1.00 9.35 95 GLU A C 1
ATOM 743 O O . GLU A 1 95 ? -19.440 -29.649 -2.691 1.00 13.02 95 GLU A O 1
ATOM 749 N N . GLY A 1 96 ? -17.401 -29.990 -3.515 1.00 9.28 96 GLY A N 1
ATOM 750 C CA . GLY A 1 96 ? -17.305 -31.331 -3.068 1.00 10.05 96 GLY A CA 1
ATOM 751 C C . GLY A 1 96 ? -17.797 -32.402 -4.016 1.00 10.29 96 GLY A C 1
ATOM 752 O O . GLY A 1 96 ? -17.768 -33.567 -3.613 1.00 11.86 96 GLY A O 1
ATOM 753 N N . ILE A 1 97 ? -18.205 -32.069 -5.242 1.00 9.90 97 ILE A N 1
ATOM 754 C CA . ILE A 1 97 ? -18.681 -33.066 -6.212 1.00 10.34 97 ILE A CA 1
ATOM 755 C C . ILE A 1 97 ? -17.737 -33.096 -7.372 1.00 10.91 97 ILE A C 1
ATOM 756 O O . ILE A 1 97 ? -17.643 -32.154 -8.218 1.00 13.50 97 ILE A O 1
ATOM 761 N N . SER A 1 98 ? -16.981 -34.190 -7.491 1.00 12.08 98 SER A N 1
ATOM 762 C CA . SER A 1 98 ? -16.060 -34.400 -8.596 1.00 11.64 98 SER A CA 1
ATOM 763 C C . SER A 1 98 ? -16.854 -34.935 -9.807 1.00 11.82 98 SER A C 1
ATOM 764 O O . SER A 1 98 ? -17.478 -36.010 -9.664 1.00 13.94 98 SER A O 1
ATOM 767 N N . PRO A 1 99 ? -16.844 -34.261 -10.955 1.00 11.71 99 PRO A N 1
ATOM 768 C CA A PRO A 1 99 ? -17.580 -34.920 -12.072 0.50 11.85 99 PRO A CA 1
ATOM 769 C CA B PRO A 1 99 ? -17.490 -34.795 -12.202 0.50 11.32 99 PRO A CA 1
ATOM 770 C C . PRO A 1 99 ? -16.909 -36.200 -12.568 1.00 11.10 99 PRO A C 1
ATOM 771 O O . PRO A 1 99 ? -15.728 -36.470 -12.310 1.00 10.77 99 PRO A O 1
ATOM 778 N N . PRO A 1 100 ? -17.672 -37.062 -13.297 1.00 11.48 100 PRO A N 1
ATOM 779 C CA A PRO A 1 100 ? -17.133 -38.267 -13.905 0.50 11.07 100 PRO A CA 1
ATOM 780 C CA B PRO A 1 100 ? -17.063 -38.261 -13.865 0.50 11.34 100 PRO A CA 1
ATOM 781 C C . PRO A 1 100 ? -15.951 -37.885 -14.832 1.00 9.52 100 PRO A C 1
ATOM 782 O O . PRO A 1 100 ? -16.017 -36.853 -15.479 1.00 11.00 100 PRO A O 1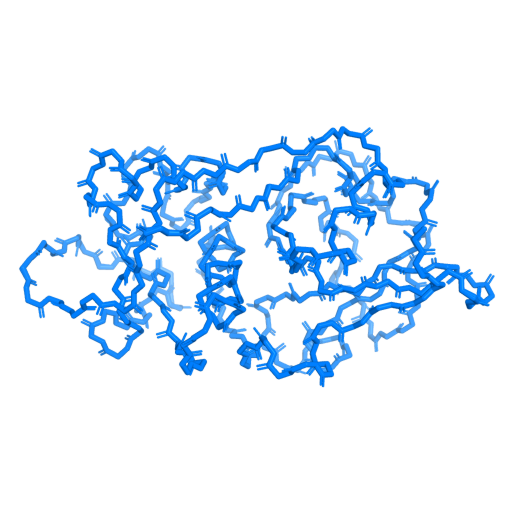
ATOM 789 N N . CYS A 1 101 ? -14.951 -38.733 -14.959 1.00 9.22 101 CYS A N 1
ATOM 790 C CA . CYS A 1 101 ? -13.845 -38.526 -15.913 1.00 7.68 101 CYS A CA 1
ATOM 791 C C . CYS A 1 101 ? -14.345 -38.451 -17.307 1.00 9.00 101 CYS A C 1
ATOM 792 O O . CYS A 1 101 ? -15.212 -39.203 -17.741 1.00 10.94 101 CYS A O 1
ATOM 795 N N . THR A 1 102 ? -13.768 -37.557 -18.083 1.00 9.11 102 THR A N 1
ATOM 796 C CA . THR A 1 102 ? -13.872 -37.629 -19.550 1.00 9.94 102 THR A CA 1
ATOM 797 C C . THR A 1 102 ? -12.488 -37.746 -20.133 1.00 10.74 102 THR A C 1
ATOM 798 O O . THR A 1 102 ? -11.568 -36.985 -19.784 1.00 10.88 102 THR A O 1
ATOM 802 N N . THR A 1 103 ? -12.306 -38.718 -21.033 1.00 11.81 103 THR A N 1
ATOM 803 C CA . THR A 1 103 ? -11.041 -38.902 -21.724 1.00 13.41 103 THR A CA 1
ATOM 804 C C . THR A 1 103 ? -10.863 -38.091 -22.964 1.00 12.85 103 THR A C 1
ATOM 805 O O . THR A 1 103 ? -9.726 -37.819 -23.359 1.00 15.46 103 THR A O 1
ATOM 809 N N . SER A 1 104 ? -11.934 -37.675 -23.592 1.00 12.53 104 SER A N 1
ATOM 810 C CA A SER A 1 104 ? -11.955 -36.914 -24.874 0.50 12.02 104 SER A CA 1
ATOM 811 C CA B SER A 1 104 ? -11.764 -36.975 -24.839 0.50 13.59 104 SER A CA 1
ATOM 812 C C . SER A 1 104 ? -11.846 -35.446 -24.652 1.00 10.93 104 SER A C 1
ATOM 813 O O . SER A 1 104 ? -12.394 -34.933 -23.663 1.00 12.69 104 SER A O 1
ATOM 818 N N . GLY A 1 105 ? -11.219 -34.746 -25.561 1.00 10.72 105 GLY A N 1
ATOM 819 C CA . GLY A 1 105 ? -11.470 -33.370 -25.749 1.00 10.24 105 GLY A CA 1
ATOM 820 C C . GLY A 1 105 ? -10.602 -32.375 -24.994 1.00 9.58 105 GLY A C 1
ATOM 821 O O . GLY A 1 105 ? -10.833 -31.146 -25.128 1.00 10.50 105 GLY A O 1
ATOM 822 N N . HIS A 1 106 ? -9.649 -32.780 -24.221 1.00 9.05 106 HIS A N 1
ATOM 823 C CA . HIS A 1 106 ? -8.833 -31.860 -23.412 1.00 7.80 106 HIS A CA 1
ATOM 824 C C . HIS A 1 106 ? -7.579 -31.477 -24.221 1.00 8.28 106 HIS A C 1
ATOM 825 O O . HIS A 1 106 ? -7.293 -32.057 -25.282 1.00 8.53 106 HIS A O 1
ATOM 832 N N . THR A 1 107 ? -6.832 -30.514 -23.664 1.00 7.01 107 THR A N 1
ATOM 833 C CA . THR A 1 107 ? -5.592 -30.003 -24.331 1.00 7.01 107 THR A CA 1
ATOM 834 C C . THR A 1 107 ? -4.421 -30.368 -23.454 1.00 6.08 107 THR A C 1
ATOM 835 O O . THR A 1 107 ? -4.396 -30.019 -22.256 1.00 6.66 107 THR A O 1
ATOM 839 N N . VAL A 1 108 ? -3.422 -30.996 -24.018 1.00 6.01 108 VAL A N 1
ATOM 840 C CA . VAL A 1 108 ? -2.204 -31.277 -23.256 1.00 5.99 108 VAL A CA 1
ATOM 841 C C . VAL A 1 108 ? -1.467 -29.972 -23.038 1.00 5.84 108 VAL A C 1
ATOM 842 O O . VAL A 1 108 ? -1.199 -29.189 -23.931 1.00 7.66 108 VAL A O 1
ATOM 846 N N . GLY A 1 109 ? -1.109 -29.738 -21.751 1.00 5.42 109 GLY A N 1
ATOM 847 C CA . GLY A 1 109 ? -0.339 -28.587 -21.338 1.00 5.80 109 GLY A CA 1
ATOM 848 C C . GLY A 1 109 ? 1.087 -28.870 -20.913 1.00 5.93 109 GLY A C 1
ATOM 849 O O . GLY A 1 109 ? 1.866 -27.929 -20.813 1.00 6.48 109 GLY A O 1
ATOM 850 N N . ALA A 1 110 ? 1.417 -30.117 -20.594 1.00 5.95 110 ALA A N 1
ATOM 851 C CA . ALA A 1 110 ? 2.762 -30.508 -20.170 1.00 5.79 110 ALA A CA 1
ATOM 852 C C . ALA A 1 110 ? 2.844 -32.004 -20.365 1.00 6.05 110 ALA A C 1
ATOM 853 O O . ALA A 1 110 ? 1.847 -32.706 -20.366 1.00 5.86 110 ALA A O 1
ATOM 855 N N . THR A 1 111 ? 4.073 -32.481 -20.479 1.00 5.01 111 THR A N 1
ATOM 856 C CA . THR A 1 111 ? 4.382 -33.902 -20.549 1.00 5.54 111 THR A CA 1
ATOM 857 C C . THR A 1 111 ? 5.430 -34.245 -19.501 1.00 5.43 111 THR A C 1
ATOM 858 O O . THR A 1 111 ? 6.470 -33.565 -19.454 1.00 6.03 111 THR A O 1
ATOM 862 N N . ILE A 1 112 ? 5.215 -35.314 -18.763 1.00 5.05 112 ILE A N 1
ATOM 863 C CA . ILE A 1 112 ? 6.218 -35.860 -17.841 1.00 5.55 112 ILE A CA 1
ATOM 864 C C . ILE A 1 112 ? 6.500 -37.277 -18.223 1.00 6.18 112 ILE A C 1
ATOM 865 O O . ILE A 1 112 ? 5.646 -37.998 -18.773 1.00 6.55 112 ILE A O 1
ATOM 870 N N . THR A 1 113 ? 7.702 -37.742 -17.888 1.00 6.11 113 THR A N 1
ATOM 871 C CA . THR A 1 113 ? 8.145 -39.121 -18.145 1.00 5.76 113 THR A CA 1
ATOM 872 C C . THR A 1 113 ? 8.272 -39.953 -16.873 1.00 5.83 113 THR A C 1
ATOM 873 O O . THR A 1 113 ? 8.424 -41.167 -16.983 1.00 6.48 113 THR A O 1
ATOM 877 N N . GLY A 1 114 ? 8.202 -39.302 -15.713 1.00 5.55 114 GLY A N 1
ATOM 878 C CA . GLY A 1 114 ? 8.422 -40.031 -14.463 1.00 5.69 114 GLY A CA 1
ATOM 879 C C . GLY A 1 114 ? 8.354 -39.051 -13.328 1.00 5.73 114 GLY A C 1
ATOM 880 O O . GLY A 1 114 ? 7.971 -37.910 -13.482 1.00 5.54 114 GLY A O 1
ATOM 881 N N . HIS A 1 115 ? 8.778 -39.544 -12.169 1.00 5.41 115 HIS A N 1
ATOM 882 C CA . HIS A 1 115 ? 8.946 -38.687 -11.007 1.00 5.50 115 HIS A CA 1
ATOM 883 C C . HIS A 1 115 ? 10.046 -39.249 -10.131 1.00 5.56 115 HIS A C 1
ATOM 884 O O . HIS A 1 115 ? 10.414 -40.429 -10.262 1.00 6.10 115 HIS A O 1
ATOM 891 N N . VAL A 1 116 ? 10.606 -38.401 -9.293 1.00 5.69 116 VAL A N 1
ATOM 892 C CA . VAL A 1 116 ? 11.582 -38.789 -8.306 1.00 6.05 116 VAL A CA 1
ATOM 893 C C . VAL A 1 116 ? 10.971 -38.731 -6.938 1.00 6.13 116 VAL A C 1
ATOM 894 O O . VAL A 1 116 ? 10.128 -37.867 -6.635 1.00 8.09 116 VAL A O 1
ATOM 898 N N . GLU A 1 117 ? 11.389 -39.631 -6.068 1.00 5.32 117 GLU A N 1
ATOM 899 C CA . GLU A 1 117 ? 11.068 -39.601 -4.608 1.00 5.77 117 GLU A CA 1
ATOM 900 C C . GLU A 1 117 ? 12.399 -39.415 -3.920 1.00 5.54 117 GLU A C 1
ATOM 901 O O . GLU A 1 117 ? 13.378 -40.073 -4.210 1.00 6.34 117 GLU A O 1
ATOM 907 N N . LEU A 1 118 ? 12.442 -38.380 -3.063 1.00 5.69 118 LEU A N 1
ATOM 908 C CA . LEU A 1 118 ? 13.671 -37.894 -2.488 1.00 5.90 118 LEU A CA 1
ATOM 909 C C . LEU A 1 118 ? 13.943 -38.566 -1.141 1.00 5.93 118 LEU A C 1
ATOM 910 O O . LEU A 1 118 ? 13.050 -39.053 -0.471 1.00 6.15 118 LEU A O 1
ATOM 915 N N . PRO A 1 119 ? 15.211 -38.565 -0.713 1.00 6.60 119 PRO A N 1
ATOM 916 C CA . PRO A 1 119 ? 15.530 -39.112 0.602 1.00 7.27 119 PRO A CA 1
ATOM 917 C C . PRO A 1 119 ? 14.812 -38.357 1.700 1.00 7.06 119 PRO A C 1
ATOM 918 O O . PRO A 1 119 ? 14.533 -37.172 1.589 1.00 7.68 119 PRO A O 1
ATOM 922 N N . GLN A 1 120 ? 14.585 -39.078 2.797 1.00 7.02 120 GLN A N 1
ATOM 923 C CA . GLN A 1 120 ? 13.900 -38.519 3.966 1.00 7.44 120 GLN A CA 1
ATOM 924 C C . GLN A 1 120 ? 14.892 -37.715 4.833 1.00 7.64 120 GLN A C 1
ATOM 925 O O . GLN A 1 120 ? 15.282 -38.114 5.944 1.00 8.28 120 GLN A O 1
ATOM 931 N N . ASP A 1 121 ? 15.349 -36.606 4.264 1.00 7.64 121 ASP A N 1
ATOM 932 C CA A ASP A 1 121 ? 16.477 -35.829 4.832 0.50 7.67 121 ASP A CA 1
ATOM 933 C CA B ASP A 1 121 ? 16.371 -35.812 4.880 0.50 8.14 121 ASP A CA 1
ATOM 934 C C . ASP A 1 121 ? 16.228 -34.396 4.398 1.00 7.82 121 ASP A C 1
ATOM 935 O O . ASP A 1 121 ? 16.306 -34.128 3.177 1.00 8.03 121 ASP A O 1
ATOM 944 N N . GLU A 1 122 ? 15.960 -33.483 5.314 1.00 6.98 122 GLU A N 1
ATOM 945 C CA . GLU A 1 122 ? 15.702 -32.097 4.938 1.00 7.26 122 GLU A CA 1
ATOM 946 C C . GLU A 1 122 ? 16.861 -31.472 4.192 1.00 7.13 122 GLU A C 1
ATOM 947 O O . GLU A 1 122 ? 16.613 -30.667 3.299 1.00 7.88 122 GLU A O 1
ATOM 953 N N . ALA A 1 123 ? 18.089 -31.758 4.581 1.00 8.42 123 ALA A N 1
ATOM 954 C CA . ALA A 1 123 ? 19.207 -31.174 3.871 1.00 9.43 123 ALA A CA 1
ATOM 955 C C . ALA A 1 123 ? 19.266 -31.607 2.410 1.00 8.43 123 ALA A C 1
ATOM 956 O O . ALA A 1 123 ? 19.529 -30.806 1.528 1.00 8.74 123 ALA A O 1
ATOM 958 N N . GLN A 1 124 ? 19.079 -32.884 2.199 1.00 8.88 124 GLN A N 1
ATOM 959 C CA . GLN A 1 124 ? 19.096 -33.381 0.809 1.00 8.30 124 GLN A CA 1
ATOM 960 C C . GLN A 1 124 ? 17.908 -32.889 0.007 1.00 7.89 124 GLN A C 1
ATOM 961 O O . GLN A 1 124 ? 18.045 -32.573 -1.183 1.00 7.94 124 GLN A O 1
ATOM 967 N N . ILE A 1 125 ? 16.749 -32.771 0.619 1.00 6.78 125 ILE A N 1
ATOM 968 C CA . ILE A 1 125 ? 15.584 -32.161 -0.055 1.00 6.59 125 ILE A CA 1
ATOM 969 C C . ILE A 1 125 ? 15.888 -30.743 -0.445 1.00 6.58 125 ILE A C 1
ATOM 970 O O . ILE A 1 125 ? 15.613 -30.300 -1.570 1.00 6.89 125 ILE A O 1
ATOM 975 N N . ALA A 1 126 ? 16.451 -29.951 0.492 1.00 6.73 126 ALA A N 1
ATOM 976 C CA . ALA A 1 126 ? 16.804 -28.554 0.181 1.00 7.17 126 ALA A CA 1
ATOM 977 C C . ALA A 1 126 ? 17.817 -28.477 -0.943 1.00 7.27 126 ALA A C 1
ATOM 978 O O . ALA A 1 126 ? 17.683 -27.614 -1.803 1.00 7.25 126 ALA A O 1
ATOM 980 N N . ALA A 1 127 ? 18.839 -29.339 -0.924 1.00 7.20 127 ALA A N 1
ATOM 981 C CA . ALA A 1 127 ? 19.849 -29.291 -1.956 1.00 8.01 127 ALA A CA 1
ATOM 982 C C . ALA A 1 127 ? 19.270 -29.619 -3.285 1.00 7.41 127 ALA A C 1
ATOM 983 O O . ALA A 1 127 ? 19.636 -28.990 -4.312 1.00 8.08 127 ALA A O 1
ATOM 985 N N . TRP A 1 128 ? 18.377 -30.590 -3.359 1.00 6.70 128 TRP A N 1
ATOM 986 C CA . TRP A 1 128 ? 17.691 -30.916 -4.631 1.00 6.96 128 TRP A CA 1
ATOM 987 C C . TRP A 1 128 ? 16.815 -29.770 -5.103 1.00 6.34 128 TRP A C 1
ATOM 988 O O . TRP A 1 128 ? 16.892 -29.373 -6.265 1.00 6.59 128 TRP A O 1
ATOM 999 N N . LEU A 1 129 ? 16.036 -29.208 -4.191 1.00 6.01 129 LEU A N 1
ATOM 1000 C CA . LEU A 1 129 ? 15.162 -28.076 -4.525 1.00 6.16 129 LEU A CA 1
ATOM 1001 C C . LEU A 1 129 ? 15.962 -26.885 -5.042 1.00 5.96 129 LEU A C 1
ATOM 1002 O O . LEU A 1 129 ? 15.551 -26.195 -5.956 1.00 6.22 129 LEU A O 1
ATOM 1007 N N . ALA A 1 130 ? 17.111 -26.620 -4.397 1.00 6.60 130 ALA A N 1
ATOM 1008 C CA . ALA A 1 130 ? 17.917 -25.453 -4.778 1.00 6.99 130 ALA A CA 1
ATOM 1009 C C . ALA A 1 130 ? 18.309 -25.488 -6.245 1.00 7.76 130 ALA A C 1
ATOM 1010 O O . ALA A 1 130 ? 18.407 -24.461 -6.895 1.00 8.80 130 ALA A O 1
ATOM 1012 N N . VAL A 1 131 ? 18.567 -26.692 -6.778 1.00 6.90 131 VAL A N 1
ATOM 1013 C CA . VAL A 1 131 ? 18.972 -26.865 -8.145 1.00 8.34 131 VAL A CA 1
ATOM 1014 C C . VAL A 1 131 ? 17.784 -27.078 -9.079 1.00 7.62 131 VAL A C 1
ATOM 1015 O O . VAL A 1 131 ? 17.747 -26.533 -10.165 1.00 9.64 131 VAL A O 1
ATOM 1019 N N . ASN A 1 132 ? 16.835 -27.894 -8.654 1.00 6.59 132 ASN A N 1
ATOM 1020 C CA . ASN A 1 132 ? 15.845 -28.489 -9.588 1.00 7.47 132 ASN A CA 1
ATOM 1021 C C . ASN A 1 132 ? 14.430 -27.935 -9.460 1.00 6.54 132 ASN A C 1
ATOM 1022 O O . ASN A 1 132 ? 13.629 -28.190 -10.371 1.00 8.20 132 ASN A O 1
ATOM 1027 N N . GLY A 1 133 ? 14.118 -27.199 -8.415 1.0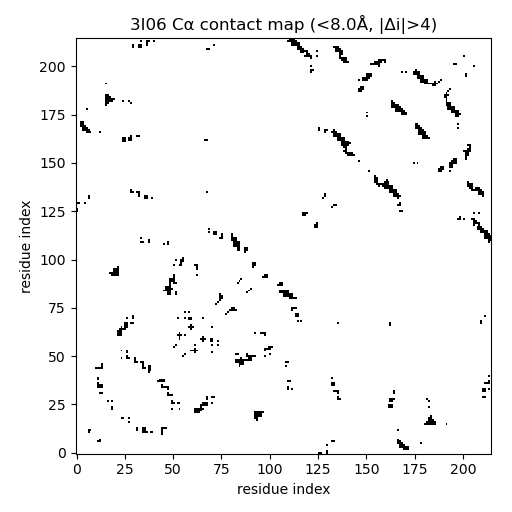0 6.16 133 GLY A N 1
ATOM 1028 C CA . GLY A 1 133 ? 12.833 -26.562 -8.298 1.00 6.33 133 GLY A CA 1
ATOM 1029 C C . GLY A 1 133 ? 11.919 -27.081 -7.221 1.00 6.03 133 GLY A C 1
ATOM 1030 O O . GLY A 1 133 ? 12.321 -27.928 -6.387 1.00 5.78 133 GLY A O 1
ATOM 1031 N N . PRO A 1 134 ? 10.677 -26.591 -7.176 1.00 5.54 134 PRO A N 1
ATOM 1032 C CA . PRO A 1 134 ? 9.725 -26.924 -6.112 1.00 5.13 134 PRO A CA 1
ATOM 1033 C C . PRO A 1 134 ? 9.455 -28.412 -6.002 1.00 6.29 134 PRO A C 1
ATOM 1034 O O . PRO A 1 134 ? 9.451 -29.159 -6.989 1.00 6.57 134 PRO A O 1
ATOM 1038 N N . VAL A 1 135 ? 9.185 -28.855 -4.775 1.00 5.56 135 VAL A N 1
ATOM 1039 C CA . VAL A 1 135 ? 9.051 -30.260 -4.391 1.00 5.59 135 VAL A CA 1
ATOM 1040 C C . VAL A 1 135 ? 7.716 -30.499 -3.767 1.00 5.36 135 VAL A C 1
ATOM 1041 O O . VAL A 1 135 ? 7.327 -29.795 -2.813 1.00 5.78 135 VAL A O 1
ATOM 1045 N N . ALA A 1 136 ? 6.968 -31.480 -4.264 1.00 5.05 136 ALA A N 1
ATOM 1046 C CA . ALA A 1 136 ? 5.730 -31.880 -3.621 1.00 5.40 136 ALA A CA 1
ATOM 1047 C C . ALA A 1 136 ? 6.017 -32.611 -2.296 1.00 5.62 136 ALA A C 1
ATOM 1048 O O . ALA A 1 136 ? 6.902 -33.477 -2.280 1.00 5.92 136 ALA A O 1
ATOM 1050 N N . VAL A 1 137 ? 5.295 -32.287 -1.235 1.00 4.93 137 VAL A N 1
ATOM 1051 C CA . VAL A 1 137 ? 5.494 -32.969 0.051 1.00 5.49 137 VAL A CA 1
ATOM 1052 C C . VAL A 1 137 ? 4.186 -33.283 0.691 1.00 5.47 137 VAL A C 1
ATOM 1053 O O . VAL A 1 137 ? 3.217 -32.489 0.668 1.00 6.08 137 VAL A O 1
ATOM 1057 N N . ALA A 1 138 ? 4.141 -34.438 1.360 1.00 5.42 138 ALA A N 1
ATOM 1058 C CA . ALA A 1 138 ? 3.092 -34.747 2.325 1.00 6.27 138 ALA A CA 1
ATOM 1059 C C . ALA A 1 138 ? 3.444 -34.115 3.658 1.00 6.44 138 ALA A C 1
ATOM 1060 O O . ALA A 1 138 ? 4.598 -34.109 4.094 1.00 7.10 138 ALA A O 1
ATOM 1062 N N . VAL A 1 139 ? 2.419 -33.660 4.406 1.00 6.01 139 VAL A N 1
ATOM 1063 C CA . VAL A 1 139 ? 2.589 -33.067 5.725 1.00 6.43 139 VAL A CA 1
ATOM 1064 C C . VAL A 1 139 ? 1.454 -33.490 6.633 1.00 6.52 139 VAL A C 1
ATOM 1065 O O . VAL A 1 139 ? 0.385 -33.863 6.174 1.00 6.36 139 VAL A O 1
ATOM 1069 N N . ASP A 1 140 ? 1.717 -33.350 7.921 1.00 6.44 140 ASP A N 1
ATOM 1070 C CA . ASP A 1 140 ? 0.667 -33.221 8.933 1.00 6.96 140 ASP A CA 1
ATOM 1071 C C . ASP A 1 140 ? 0.316 -31.755 9.051 1.00 6.71 140 ASP A C 1
ATOM 1072 O O . ASP A 1 140 ? 1.104 -30.957 9.546 1.00 7.20 140 ASP A O 1
ATOM 1077 N N . ALA A 1 141 ? -0.847 -31.405 8.528 1.00 6.94 141 ALA A N 1
ATOM 1078 C CA . ALA A 1 141 ? -1.362 -30.023 8.553 1.00 7.87 141 ALA A CA 1
ATOM 1079 C C . ALA A 1 141 ? -2.326 -29.753 9.666 1.00 8.14 141 ALA A C 1
ATOM 1080 O O . ALA A 1 141 ? -2.997 -28.739 9.708 1.00 8.47 141 ALA A O 1
ATOM 1082 N N . SER A 1 142 ? -2.345 -30.624 10.665 1.00 8.40 142 SER A N 1
ATOM 1083 C CA A SER A 1 142 ? -3.410 -30.458 11.660 0.50 9.42 142 SER A CA 1
ATOM 1084 C CA B SER A 1 142 ? -3.259 -30.543 11.864 0.50 9.39 142 SER A CA 1
ATOM 1085 C C . SER A 1 142 ? -3.233 -29.222 12.532 1.00 9.49 142 SER A C 1
ATOM 1086 O O . SER A 1 142 ? -4.269 -28.757 13.045 1.00 13.13 142 SER A O 1
ATOM 1091 N N . SER A 1 143 ? -2.053 -28.638 12.656 1.00 9.03 143 SER A N 1
ATOM 1092 C CA . SER A 1 143 ? -1.883 -27.425 13.387 1.00 9.14 143 SER A CA 1
ATOM 1093 C C . SER A 1 143 ? -2.076 -26.161 12.540 1.00 8.84 143 SER A C 1
ATOM 1094 O O . SER A 1 143 ? -1.873 -25.068 13.065 1.00 11.12 143 SER A O 1
ATOM 1097 N N . TRP A 1 144 ? -2.464 -26.273 11.267 1.00 7.67 144 TRP A N 1
ATOM 1098 C CA . TRP A 1 144 ? -2.428 -25.153 10.363 1.00 7.60 144 TRP A CA 1
ATOM 1099 C C . TRP A 1 144 ? -3.681 -24.291 10.355 1.00 7.10 144 TRP A C 1
ATOM 1100 O O . TRP A 1 144 ? -3.704 -23.273 9.668 1.00 7.73 144 TRP A O 1
ATOM 1111 N N . MET A 1 145 ? -4.690 -24.671 11.129 1.00 7.54 145 MET A N 1
ATOM 1112 C CA A MET A 1 145 ? -5.996 -24.023 11.110 0.50 7.45 145 MET A CA 1
ATOM 1113 C CA B MET A 1 145 ? -5.964 -23.980 11.052 0.50 7.83 145 MET A CA 1
ATOM 1114 C C . MET A 1 145 ? -6.077 -22.775 11.968 1.00 7.80 145 MET A C 1
ATOM 1115 O O . MET A 1 145 ? -7.166 -22.187 12.070 1.00 9.67 145 MET A O 1
ATOM 1124 N N . THR A 1 146 ? -4.964 -22.351 12.524 1.00 8.55 146 THR A N 1
ATOM 1125 C CA . THR A 1 146 ? -4.920 -21.041 13.169 1.00 10.85 146 THR A CA 1
ATOM 1126 C C . THR A 1 146 ? -3.792 -20.198 12.608 1.00 12.19 146 THR A C 1
ATOM 1127 O O . THR A 1 146 ? -3.567 -19.082 13.119 1.00 16.88 146 THR A O 1
ATOM 1131 N N . TYR A 1 147 ? -3.053 -20.652 11.610 1.00 11.98 147 TYR A N 1
ATOM 1132 C CA . TYR A 1 147 ? -1.862 -19.927 11.153 1.00 11.35 147 TYR A CA 1
ATOM 1133 C C . TYR A 1 147 ? -2.235 -18.647 10.511 1.00 11.76 147 TYR A C 1
ATOM 1134 O O . TYR A 1 147 ? -3.034 -18.620 9.594 1.00 12.45 147 TYR A O 1
ATOM 1143 N N . THR A 1 148 ? -1.606 -17.545 10.982 1.00 12.10 148 THR A N 1
ATOM 1144 C CA . THR A 1 148 ? -1.806 -16.232 10.369 1.00 13.95 148 THR A CA 1
ATOM 1145 C C . THR A 1 148 ? -0.527 -15.595 9.848 1.00 14.77 148 THR A C 1
ATOM 1146 O O . THR A 1 148 ? -0.556 -14.432 9.432 1.00 21.25 148 THR A O 1
ATOM 1150 N N . GLY A 1 149 ? 0.583 -16.215 10.017 1.00 9.95 149 GLY A N 1
ATOM 1151 C CA . GLY A 1 149 ? 1.829 -15.661 9.630 1.00 8.88 149 GLY A CA 1
ATOM 1152 C C . GLY A 1 149 ? 2.914 -15.996 10.619 1.00 8.61 149 GLY A C 1
ATOM 1153 O O . GLY A 1 149 ? 2.699 -16.438 11.723 1.00 10.76 149 GLY A O 1
ATOM 1154 N N . GLY A 1 150 ? 4.136 -15.816 10.168 1.00 8.91 150 GLY A N 1
ATOM 1155 C CA . GLY A 1 150 ? 5.296 -16.145 10.965 1.00 10.45 150 GLY A CA 1
ATOM 1156 C C . GLY A 1 150 ? 5.859 -17.506 10.594 1.00 8.57 150 GLY A C 1
ATOM 1157 O O . GLY A 1 150 ? 5.425 -18.160 9.671 1.00 9.43 150 GLY A O 1
ATOM 1158 N N . VAL A 1 151 ? 6.830 -17.957 11.379 1.00 9.24 151 VAL A N 1
ATOM 1159 C CA . VAL A 1 151 ? 7.441 -19.263 11.219 1.00 8.85 151 VAL A CA 1
ATOM 1160 C C . VAL A 1 151 ? 6.881 -20.202 12.260 1.00 9.06 151 VAL A C 1
ATOM 1161 O O . VAL A 1 151 ? 7.123 -19.994 13.446 1.00 11.30 151 VAL A O 1
ATOM 1165 N N . MET A 1 152 ? 6.146 -21.203 11.882 1.00 9.33 152 MET A N 1
ATOM 1166 C CA . MET A 1 152 ? 5.628 -22.168 12.831 1.00 9.08 152 MET A CA 1
ATOM 1167 C C . MET A 1 152 ? 6.655 -23.137 13.337 1.00 9.92 152 MET A C 1
ATOM 1168 O O . MET A 1 152 ? 7.381 -23.725 12.533 1.00 9.78 152 MET A O 1
ATOM 1173 N N . THR A 1 153 ? 6.705 -23.333 14.672 1.00 11.00 153 THR A N 1
ATOM 1174 C CA . THR A 1 153 ? 7.743 -24.159 15.311 1.00 12.96 153 THR A CA 1
ATOM 1175 C C . THR A 1 153 ? 7.290 -25.299 16.131 1.00 15.62 153 THR A C 1
ATOM 1176 O O . THR A 1 153 ? 8.106 -26.138 16.589 1.00 20.47 153 THR A O 1
ATOM 1180 N N . SER A 1 154 ? 6.038 -25.428 16.331 1.00 14.65 154 SER A N 1
ATOM 1181 C CA A SER A 1 154 ? 5.729 -26.641 17.238 0.50 14.97 154 SER A CA 1
ATOM 1182 C CA B SER A 1 154 ? 5.509 -26.409 17.322 0.50 15.72 154 SER A CA 1
ATOM 1183 C C . SER A 1 154 ? 4.457 -27.288 16.738 1.00 14.72 154 SER A C 1
ATOM 1184 O O . SER A 1 154 ? 3.521 -27.621 17.430 1.00 15.71 154 SER A O 1
ATOM 1189 N N . CYS A 1 155 ? 4.485 -27.590 15.442 1.00 14.27 155 CYS A N 1
ATOM 1190 C CA . CYS A 1 155 ? 3.346 -28.231 14.761 1.00 12.85 155 CYS A CA 1
ATOM 1191 C C . CYS A 1 155 ? 3.240 -29.630 15.185 1.00 10.10 155 CYS A C 1
ATOM 1192 O O . CYS A 1 155 ? 4.227 -30.343 15.323 1.00 11.25 155 CYS A O 1
ATOM 1195 N N . VAL A 1 156 ? 2.007 -30.097 15.307 1.00 9.84 156 VAL A N 1
ATOM 1196 C CA . VAL A 1 156 ? 1.732 -31.510 15.443 1.00 9.22 156 VAL A CA 1
ATOM 1197 C C . VAL A 1 156 ? 2.310 -32.217 14.266 1.00 8.02 156 VAL A C 1
ATOM 1198 O O . VAL A 1 156 ? 2.020 -31.839 13.123 1.00 9.42 156 VAL A O 1
ATOM 1202 N N . SER A 1 157 ? 3.068 -33.260 14.513 1.00 8.95 157 SER A N 1
ATOM 1203 C CA . SER A 1 157 ? 3.863 -33.942 13.499 1.00 8.49 157 SER A CA 1
ATOM 1204 C C . SER A 1 157 ? 3.704 -35.438 13.726 1.00 9.44 157 SER A C 1
ATOM 1205 O O . SER A 1 157 ? 4.633 -36.126 14.128 1.00 11.13 157 SER A O 1
ATOM 1208 N N . GLU A 1 158 ? 2.525 -35.916 13.433 1.00 9.49 158 GLU A N 1
ATOM 1209 C CA . GLU A 1 158 ? 2.129 -37.277 13.795 1.00 10.63 158 GLU A CA 1
ATOM 1210 C C . GLU A 1 158 ? 1.573 -38.103 12.679 1.00 10.06 158 GLU A C 1
ATOM 1211 O O . GLU A 1 158 ? 1.815 -39.323 12.665 1.00 12.37 158 GLU A O 1
ATOM 1217 N N . GLN A 1 159 ? 0.785 -37.528 11.759 1.00 9.82 159 GLN A N 1
ATOM 1218 C CA . GLN A 1 159 ? 0.184 -38.288 10.706 1.00 11.12 159 GLN A CA 1
ATOM 1219 C C . GLN A 1 159 ? 0.115 -37.452 9.432 1.00 9.63 159 GLN A C 1
ATOM 1220 O O . GLN A 1 159 ? -0.437 -36.389 9.466 1.00 11.32 159 GLN A O 1
ATOM 1226 N N . LEU A 1 160 ? 0.627 -37.986 8.327 1.00 8.85 160 LEU A N 1
ATOM 1227 C CA . LEU A 1 160 ? 0.520 -37.317 7.056 1.00 8.40 160 LEU A CA 1
ATOM 1228 C C . LEU A 1 160 ? -0.965 -37.249 6.679 1.00 8.75 160 LEU A C 1
ATOM 1229 O O . LEU A 1 160 ? -1.648 -38.279 6.666 1.00 10.83 160 LEU A O 1
ATOM 1234 N N . ASP A 1 161 ? -1.456 -36.065 6.379 1.00 7.21 161 ASP A N 1
ATOM 1235 C CA . ASP A 1 161 ? -2.889 -35.888 6.107 1.00 8.00 161 ASP A CA 1
ATOM 1236 C C . ASP A 1 161 ? -3.177 -34.815 5.082 1.00 7.14 161 ASP A C 1
ATOM 1237 O O . ASP A 1 161 ? -4.337 -34.498 4.879 1.00 7.68 161 ASP A O 1
ATOM 1242 N N . HIS A 1 162 ? -2.144 -34.293 4.398 1.00 6.43 162 HIS A N 1
ATOM 1243 C CA A HIS A 1 162 ? -2.317 -33.206 3.464 0.90 5.95 162 HIS A CA 1
ATOM 1244 C CA B HIS A 1 162 ? -2.287 -33.242 3.379 0.10 6.79 162 HIS A CA 1
ATOM 1245 C C . HIS A 1 162 ? -1.103 -33.262 2.496 1.00 6.83 162 HIS A C 1
ATOM 1246 O O . HIS A 1 162 ? -0.068 -33.855 2.832 1.00 7.65 162 HIS A O 1
ATOM 1259 N N . GLY A 1 163 ? -1.244 -32.591 1.368 1.00 6.07 163 GLY A N 1
ATOM 1260 C CA . GLY A 1 163 ? -0.160 -32.433 0.389 1.00 5.99 163 GLY A CA 1
ATOM 1261 C C . GLY A 1 163 ? -0.041 -31.016 -0.041 1.00 5.46 163 GLY A C 1
ATOM 1262 O O . GLY A 1 163 ? -1.065 -30.356 -0.270 1.00 6.36 163 GLY A O 1
ATOM 1263 N N . VAL A 1 164 ? 1.182 -30.544 -0.128 1.00 5.19 164 VAL A N 1
ATOM 1264 C CA . VAL A 1 164 ? 1.524 -29.151 -0.413 1.00 5.09 164 VAL A CA 1
ATOM 1265 C C . VAL A 1 164 ? 2.787 -29.098 -1.251 1.00 5.28 164 VAL A C 1
ATOM 1266 O O . VAL A 1 164 ? 3.279 -30.124 -1.716 1.00 5.11 164 VAL A O 1
ATOM 1270 N N . LEU A 1 165 ? 3.342 -27.910 -1.468 1.00 4.91 165 LEU A N 1
ATOM 1271 C CA . LEU A 1 165 ? 4.488 -27.727 -2.378 1.00 5.11 165 LEU A CA 1
ATOM 1272 C C . LEU A 1 165 ? 5.520 -26.868 -1.716 1.00 5.36 165 LEU A C 1
ATOM 1273 O O . LEU A 1 165 ? 5.275 -25.716 -1.376 1.00 5.67 165 LEU A O 1
ATOM 1278 N N . LEU A 1 166 ? 6.728 -27.401 -1.502 1.00 4.98 166 LEU A N 1
ATOM 1279 C CA . LEU A 1 166 ? 7.861 -26.605 -1.053 1.00 5.17 166 LEU A CA 1
ATOM 1280 C C . LEU A 1 166 ? 8.322 -25.758 -2.222 1.00 5.32 166 LEU A C 1
ATOM 1281 O O . LEU A 1 166 ? 8.633 -26.294 -3.283 1.00 5.96 166 LEU A O 1
ATOM 1286 N N . VAL A 1 167 ? 8.419 -24.457 -2.037 1.00 5.03 167 VAL A N 1
ATOM 1287 C CA . VAL A 1 167 ? 8.913 -23.549 -3.081 1.00 5.16 167 VAL A CA 1
ATOM 1288 C C . VAL A 1 167 ? 10.224 -22.917 -2.708 1.00 5.31 167 VAL A C 1
ATOM 1289 O O . VAL A 1 167 ? 10.842 -22.272 -3.561 1.00 5.60 167 VAL A O 1
ATOM 1293 N N . GLY A 1 168 ? 10.701 -23.052 -1.482 1.00 5.73 168 GLY A N 1
ATOM 1294 C CA . GLY A 1 168 ? 11.951 -22.401 -1.091 1.00 6.48 168 GLY A CA 1
ATOM 1295 C C . GLY A 1 168 ? 12.262 -22.648 0.349 1.00 5.30 168 GLY A C 1
ATOM 1296 O O . GLY A 1 168 ? 11.543 -23.384 1.041 1.00 5.48 168 GLY A O 1
ATOM 1297 N N . TYR A 1 169 ? 13.329 -22.005 0.797 1.00 5.97 169 TYR A N 1
ATOM 1298 C CA . TYR A 1 169 ? 13.789 -22.100 2.189 1.00 6.72 169 TYR A CA 1
ATOM 1299 C C . TYR A 1 169 ? 14.664 -20.916 2.464 1.00 6.54 169 TYR A C 1
ATOM 1300 O O . TYR A 1 169 ? 15.144 -20.242 1.558 1.00 7.01 169 TYR A O 1
ATOM 1309 N N . ASN A 1 170 ? 14.925 -20.692 3.747 1.00 6.78 170 ASN A N 1
ATOM 1310 C CA . ASN A 1 170 ? 15.842 -19.644 4.226 1.00 7.20 170 ASN A CA 1
ATOM 1311 C C . ASN A 1 170 ? 16.574 -20.174 5.432 1.00 8.83 170 ASN A C 1
ATOM 1312 O O . ASN A 1 170 ? 15.951 -20.280 6.492 1.00 10.06 170 ASN A O 1
ATOM 1317 N N . ASP A 1 171 ? 17.845 -20.509 5.278 1.00 9.02 171 ASP A N 1
ATOM 1318 C CA . ASP A 1 171 ? 18.686 -20.988 6.363 1.00 10.90 171 ASP A CA 1
ATOM 1319 C C . ASP A 1 171 ? 19.338 -19.868 7.163 1.00 11.42 171 ASP A C 1
ATOM 1320 O O . ASP A 1 171 ? 19.934 -20.146 8.215 1.00 15.77 171 ASP A O 1
ATOM 1325 N N . SER A 1 172 ? 19.243 -18.620 6.700 1.00 11.38 172 SER A N 1
ATOM 1326 C CA A SER A 1 172 ? 19.864 -17.430 7.292 0.50 11.70 172 SER A CA 1
ATOM 1327 C CA B SER A 1 172 ? 19.941 -17.577 7.406 0.50 13.09 172 SER A CA 1
ATOM 1328 C C . SER A 1 172 ? 19.062 -16.869 8.434 1.00 13.05 172 SER A C 1
ATOM 1329 O O . SER A 1 172 ? 19.589 -16.128 9.258 1.00 15.11 172 SER A O 1
ATOM 1334 N N . ALA A 1 173 ? 17.764 -17.112 8.407 1.00 11.97 173 ALA A N 1
ATOM 1335 C CA . ALA A 1 173 ? 16.816 -16.504 9.301 1.00 11.66 173 ALA A CA 1
ATOM 1336 C C . ALA A 1 173 ? 17.064 -17.002 10.747 1.00 11.08 173 ALA A C 1
ATOM 1337 O O . ALA A 1 173 ? 17.590 -18.077 10.944 1.00 11.36 173 ALA A O 1
ATOM 1339 N N . ALA A 1 174 ? 16.575 -16.258 11.717 1.00 11.48 174 ALA A N 1
ATOM 1340 C CA . ALA A 1 174 ? 16.778 -16.612 13.118 1.00 11.51 174 ALA A CA 1
ATOM 1341 C C . ALA A 1 174 ? 16.170 -17.968 13.455 1.00 10.48 174 ALA A C 1
ATOM 1342 O O . ALA A 1 174 ? 16.712 -18.698 14.252 1.00 11.36 174 ALA A O 1
ATOM 1344 N N . VAL A 1 175 ? 15.041 -18.285 12.841 1.00 10.30 175 VAL A N 1
ATOM 1345 C CA . VAL A 1 175 ? 14.508 -19.637 12.771 1.00 9.99 175 VAL A CA 1
ATOM 1346 C C . VAL A 1 175 ? 14.514 -20.014 11.292 1.00 8.59 175 VAL A C 1
ATOM 1347 O O . VAL A 1 175 ? 13.658 -19.568 10.524 1.00 9.11 175 VAL A O 1
ATOM 1351 N N . PRO A 1 176 ? 15.425 -20.898 10.889 1.00 8.35 176 PRO A N 1
ATOM 1352 C CA A PRO A 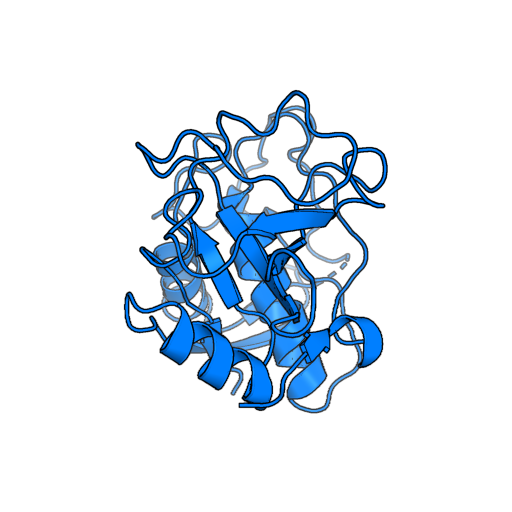1 176 ? 15.427 -21.367 9.478 0.70 8.01 176 PRO A CA 1
ATOM 1353 C CA B PRO A 1 176 ? 15.426 -21.286 9.481 0.30 8.28 176 PRO A CA 1
ATOM 1354 C C . PRO A 1 176 ? 14.090 -21.931 9.111 1.00 7.60 176 PRO A C 1
ATOM 1355 O O . PRO A 1 176 ? 13.450 -22.592 9.934 1.00 7.44 176 PRO A O 1
ATOM 1362 N N . TYR A 1 177 ? 13.647 -21.724 7.884 1.00 6.88 177 TYR A N 1
ATOM 1363 C CA . TYR A 1 177 ? 12.298 -22.113 7.490 1.00 6.51 177 TYR A CA 1
ATOM 1364 C C . TYR A 1 177 ? 12.216 -22.660 6.059 1.00 6.44 177 TYR A C 1
ATOM 1365 O O . TYR A 1 177 ? 13.039 -22.330 5.202 1.00 6.68 177 TYR A O 1
ATOM 1374 N N . TRP A 1 178 ? 11.195 -23.456 5.846 1.00 5.85 178 TRP A N 1
ATOM 1375 C CA . TRP A 1 178 ? 10.659 -23.778 4.553 1.00 5.79 178 TRP A CA 1
ATOM 1376 C C . TRP A 1 178 ? 9.553 -22.808 4.167 1.00 5.53 178 TRP A C 1
ATOM 1377 O O . TRP A 1 178 ? 8.824 -22.363 5.023 1.00 6.08 178 TRP A O 1
ATOM 1388 N N . ILE A 1 179 ? 9.400 -22.590 2.863 1.00 5.65 179 ILE A N 1
ATOM 1389 C CA . ILE A 1 179 ? 8.317 -21.798 2.273 1.00 5.51 179 ILE A CA 1
ATOM 1390 C C . ILE A 1 179 ? 7.431 -22.747 1.540 1.00 5.37 179 ILE A C 1
ATOM 1391 O O . ILE A 1 179 ? 7.897 -23.429 0.600 1.00 5.42 179 ILE A O 1
ATOM 1396 N N . ILE A 1 180 ? 6.151 -22.816 1.909 1.00 5.46 180 ILE A N 1
ATOM 1397 C CA . ILE A 1 180 ? 5.216 -23.847 1.403 1.00 5.53 180 ILE A CA 1
ATOM 1398 C C . ILE A 1 180 ? 4.004 -23.203 0.790 1.00 5.30 180 ILE A C 1
ATOM 1399 O O . ILE A 1 180 ? 3.300 -22.405 1.447 1.00 5.50 180 ILE A O 1
ATOM 1404 N N . LYS A 1 181 ? 3.696 -23.562 -0.443 1.00 5.00 181 LYS A N 1
ATOM 1405 C CA . LYS A 1 181 ? 2.469 -23.195 -1.131 1.00 5.12 181 LYS A CA 1
ATOM 1406 C C . LYS A 1 181 ? 1.348 -24.154 -0.727 1.00 5.38 181 LYS A C 1
ATOM 1407 O O . LYS A 1 181 ? 1.486 -25.362 -0.881 1.00 5.38 181 LYS A O 1
ATOM 1413 N N . ASN A 1 182 ? 0.237 -23.607 -0.226 1.00 5.08 182 ASN A N 1
ATOM 1414 C CA . ASN A 1 182 ? -0.983 -24.366 0.018 1.00 5.48 182 ASN A CA 1
ATOM 1415 C C . ASN A 1 182 ? -2.001 -24.130 -1.085 1.00 5.18 182 ASN A C 1
ATOM 1416 O O . ASN A 1 182 ? -1.709 -23.411 -2.039 1.00 6.23 182 ASN A O 1
ATOM 1421 N N . SER A 1 183 ? -3.166 -24.730 -0.965 1.00 5.49 183 SER A N 1
ATOM 1422 C CA . SER A 1 183 ? -4.277 -24.650 -1.905 1.00 5.54 183 SER A CA 1
ATOM 1423 C C . SER A 1 183 ? -5.542 -24.183 -1.183 1.00 5.33 183 SER A C 1
ATOM 1424 O O . SER A 1 183 ? -6.637 -24.643 -1.479 1.00 5.92 183 SER A O 1
ATOM 1427 N N . TRP A 1 184 ? -5.365 -23.200 -0.316 1.00 5.54 184 TRP A N 1
ATOM 1428 C CA . TRP A 1 184 ? -6.429 -22.623 0.515 1.00 5.97 184 TRP A CA 1
ATOM 1429 C C . TRP A 1 184 ? -6.657 -21.164 0.232 1.00 5.98 184 TRP A C 1
ATOM 1430 O O . TRP A 1 184 ? -7.100 -20.392 1.105 1.00 6.25 184 TRP A O 1
ATOM 1441 N N . THR A 1 185 ? -6.383 -20.728 -0.998 1.00 6.48 185 THR A N 1
ATOM 1442 C CA . THR A 1 185 ? -6.479 -19.337 -1.476 1.00 6.88 185 THR A CA 1
ATOM 1443 C C . THR A 1 185 ? -5.385 -18.480 -0.884 1.00 6.03 185 THR A C 1
ATOM 1444 O O . THR A 1 185 ? -4.670 -18.856 0.050 1.00 6.12 185 THR A O 1
ATOM 1448 N N . THR A 1 186 ? -5.237 -17.258 -1.437 1.00 6.58 186 THR A N 1
ATOM 1449 C CA . THR A 1 186 ? -4.299 -16.289 -0.883 1.00 6.47 18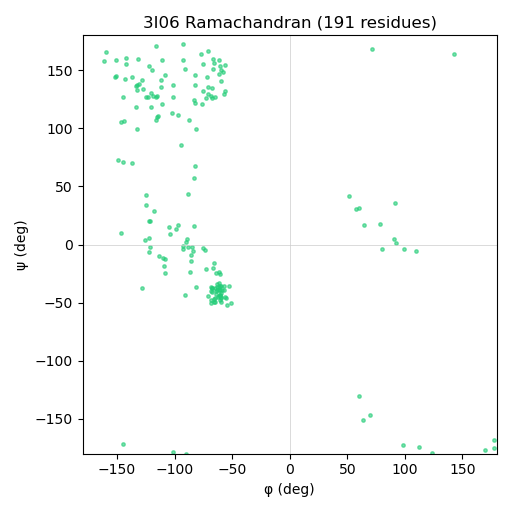6 THR A CA 1
ATOM 1450 C C . THR A 1 186 ? -4.773 -15.671 0.406 1.00 6.89 186 THR A C 1
ATOM 1451 O O . THR A 1 186 ? -4.014 -14.926 1.043 1.00 7.65 186 THR A O 1
ATOM 1455 N N . GLN A 1 187 ? -5.991 -15.974 0.855 1.00 6.86 187 GLN A N 1
ATOM 1456 C CA . GLN A 1 187 ? -6.584 -15.362 2.058 1.00 7.54 187 GLN A CA 1
ATOM 1457 C C . GLN A 1 187 ? -6.264 -16.153 3.305 1.00 7.71 187 GLN A C 1
ATOM 1458 O O . GLN A 1 187 ? -6.761 -15.779 4.397 1.00 10.33 187 GLN A O 1
ATOM 1464 N N . TRP A 1 188 ? -5.486 -17.223 3.221 1.00 6.77 188 TRP A N 1
ATOM 1465 C CA . TRP A 1 188 ? -4.935 -17.944 4.371 1.00 6.62 188 TRP A CA 1
ATOM 1466 C C . TRP A 1 188 ? -3.431 -17.717 4.355 1.00 6.54 188 TRP A C 1
ATOM 1467 O O . TRP A 1 188 ? -2.766 -17.687 3.318 1.00 6.89 188 TRP A O 1
ATOM 1478 N N . GLY A 1 189 ? -2.854 -17.546 5.536 1.00 6.44 189 GLY A N 1
ATOM 1479 C CA . GLY A 1 189 ? -1.406 -17.505 5.702 1.00 6.48 189 GLY A CA 1
ATOM 1480 C C . GLY A 1 189 ? -0.807 -16.258 5.118 1.00 6.62 189 GLY A C 1
ATOM 1481 O O . GLY A 1 189 ? -1.395 -15.181 5.171 1.00 8.14 189 GLY A O 1
ATOM 1482 N N . GLU A 1 190 ? 0.410 -16.403 4.603 1.00 6.60 190 GLU A N 1
ATOM 1483 C CA . GLU A 1 190 ? 1.156 -15.291 4.027 1.00 6.50 190 GLU A CA 1
ATOM 1484 C C . GLU A 1 190 ? 0.874 -15.324 2.548 1.00 6.26 190 GLU A C 1
ATOM 1485 O O . GLU A 1 190 ? 1.592 -15.971 1.762 1.00 6.44 190 GLU A O 1
ATOM 1491 N N . GLU A 1 191 ? -0.217 -14.705 2.126 1.00 6.64 191 GLU A N 1
ATOM 1492 C CA A GLU A 1 191 ? -0.694 -14.737 0.738 0.60 7.01 191 GLU A CA 1
ATOM 1493 C CA B GLU A 1 191 ? -0.631 -14.724 0.722 0.40 7.04 191 GLU A CA 1
ATOM 1494 C C . GLU A 1 191 ? -0.778 -16.149 0.190 1.00 6.23 191 GLU A C 1
ATOM 1495 O O . GLU A 1 191 ? -0.500 -16.429 -0.968 1.00 6.49 191 GLU A O 1
ATOM 1506 N N . GLY A 1 192 ? -1.225 -17.073 1.052 1.00 5.72 192 GLY A N 1
ATOM 1507 C CA . GLY A 1 192 ? -1.463 -18.446 0.639 1.00 5.59 192 GLY A CA 1
ATOM 1508 C C . GLY A 1 192 ? -0.377 -19.430 0.972 1.00 5.07 192 GLY A C 1
ATOM 1509 O O . GLY A 1 192 ? -0.540 -20.614 0.694 1.00 6.03 192 GLY A O 1
ATOM 1510 N N . TYR A 1 193 ? 0.706 -18.911 1.531 1.00 5.34 193 TYR A N 1
ATOM 1511 C CA . TYR A 1 193 ? 1.886 -19.680 1.884 1.00 5.56 193 TYR A CA 1
ATOM 1512 C C . TYR A 1 193 ? 2.026 -19.777 3.377 1.00 5.40 193 TYR A C 1
ATOM 1513 O O . TYR A 1 193 ? 1.509 -18.953 4.138 1.00 6.30 193 TYR A O 1
ATOM 1522 N N . ILE A 1 194 ? 2.760 -20.776 3.838 1.00 5.79 194 ILE A N 1
ATOM 1523 C CA . ILE A 1 194 ? 3.137 -20.946 5.240 1.00 5.92 194 ILE A CA 1
ATOM 1524 C C . ILE A 1 194 ? 4.628 -21.149 5.305 1.00 5.71 194 ILE A C 1
ATOM 1525 O O . ILE A 1 194 ? 5.240 -21.827 4.457 1.00 5.93 194 ILE A O 1
ATOM 1530 N N . ARG A 1 195 ? 5.238 -20.563 6.325 1.00 5.84 195 ARG A N 1
ATOM 1531 C CA . ARG A 1 195 ? 6.608 -20.882 6.745 1.00 6.00 195 ARG A CA 1
ATOM 1532 C C . ARG A 1 195 ? 6.574 -21.785 7.954 1.00 6.31 195 ARG A C 1
ATOM 1533 O O . ARG A 1 195 ? 5.931 -21.451 8.949 1.00 6.94 195 ARG A O 1
ATOM 1541 N N . ILE A 1 196 ? 7.265 -22.910 7.861 1.00 6.19 196 ILE A N 1
ATOM 1542 C CA . ILE A 1 196 ? 7.460 -23.832 8.973 1.00 6.53 196 ILE A CA 1
ATOM 1543 C C . ILE A 1 196 ? 8.920 -23.928 9.218 1.00 6.63 196 ILE A C 1
ATOM 1544 O O . ILE A 1 196 ? 9.756 -23.844 8.311 1.00 6.75 196 ILE A O 1
ATOM 1549 N N . ALA A 1 197 ? 9.334 -24.173 10.473 1.00 6.90 197 ALA A N 1
ATOM 1550 C CA . ALA A 1 197 ? 10.749 -24.305 10.774 1.00 7.08 197 ALA A CA 1
ATOM 1551 C C . ALA A 1 197 ? 11.311 -25.464 10.003 1.00 6.85 197 ALA A C 1
ATOM 1552 O O . ALA A 1 197 ? 10.663 -26.501 9.741 1.00 8.30 197 ALA A O 1
ATOM 1554 N N . LYS A 1 198 ? 12.588 -25.303 9.624 1.00 7.61 198 LYS A N 1
ATOM 1555 C CA . LYS A 1 198 ? 13.356 -26.257 8.852 1.00 7.32 198 LYS A CA 1
ATOM 1556 C C . LYS A 1 198 ? 14.448 -26.826 9.748 1.00 8.09 198 LYS A C 1
ATOM 1557 O O . LYS A 1 198 ? 15.168 -26.087 10.416 1.00 10.08 198 LYS A O 1
ATOM 1563 N N . GLY A 1 199 ? 14.611 -28.148 9.668 1.00 8.39 199 GLY A N 1
ATOM 1564 C CA . GLY A 1 199 ? 15.656 -28.889 10.374 1.00 9.74 199 GLY A CA 1
ATOM 1565 C C . GLY A 1 199 ? 15.173 -29.751 11.503 1.00 9.67 199 GLY A C 1
ATOM 1566 O O . GLY A 1 199 ? 15.987 -30.498 12.062 1.00 12.51 199 GLY A O 1
ATOM 1567 N N . SER A 1 200 ? 13.894 -29.726 11.867 1.00 8.66 200 SER A N 1
ATOM 1568 C CA . SER A 1 200 ? 13.322 -30.524 12.944 1.00 9.67 200 SER A CA 1
ATOM 1569 C C . SER A 1 200 ? 12.190 -31.406 12.502 1.00 9.24 200 SER A C 1
ATOM 1570 O O . SER A 1 200 ? 11.400 -31.889 13.321 1.00 9.89 200 SER A O 1
ATOM 1573 N N . ASN A 1 201 ? 12.105 -31.686 11.220 1.00 8.23 201 ASN A N 1
ATOM 1574 C CA . ASN A 1 201 ? 11.047 -32.503 10.641 1.00 8.39 201 ASN A CA 1
ATOM 1575 C C . ASN A 1 201 ? 9.670 -32.017 11.069 1.00 8.11 201 ASN A C 1
ATOM 1576 O O . ASN A 1 201 ? 8.779 -32.820 11.309 1.00 7.77 201 ASN A O 1
ATOM 1581 N N . GLN A 1 202 ? 9.492 -30.710 11.087 1.00 7.35 202 GLN A N 1
ATOM 1582 C CA . GLN A 1 202 ? 8.173 -30.128 11.359 1.00 7.67 202 GLN A CA 1
ATOM 1583 C C . GLN A 1 202 ? 7.163 -30.652 10.376 1.00 6.86 202 GLN A C 1
ATOM 1584 O O . GLN A 1 202 ? 7.373 -30.683 9.161 1.00 7.37 202 GLN A O 1
ATOM 1590 N N . CYS A 1 203 ? 6.015 -31.082 10.902 1.00 6.66 203 CYS A N 1
ATOM 1591 C CA . CYS A 1 203 ? 4.922 -31.538 10.069 1.00 6.75 203 CYS A CA 1
ATOM 1592 C C . CYS A 1 203 ? 5.230 -32.798 9.245 1.00 7.39 203 CYS A C 1
ATOM 1593 O O . CYS A 1 203 ? 4.499 -33.132 8.321 1.00 7.54 203 CYS A O 1
ATOM 1596 N N . LEU A 1 204 ? 6.302 -33.492 9.652 1.00 7.11 204 LEU A N 1
ATOM 1597 C CA . LEU A 1 204 ? 6.757 -34.691 8.927 1.00 7.16 204 LEU A CA 1
ATOM 1598 C C . LEU A 1 204 ? 7.131 -34.383 7.491 1.00 7.20 204 LEU A C 1
ATOM 1599 O O . LEU A 1 204 ? 7.099 -35.237 6.598 1.00 7.28 204 LEU A O 1
ATOM 1604 N N . VAL A 1 205 ? 7.625 -33.154 7.249 1.00 6.43 205 VAL A N 1
ATOM 1605 C CA . VAL A 1 205 ? 7.879 -32.644 5.899 1.00 6.77 205 VAL A CA 1
ATOM 1606 C C . VAL A 1 205 ? 8.894 -33.452 5.113 1.00 6.42 205 VAL A C 1
ATOM 1607 O O . VAL A 1 205 ? 8.851 -33.417 3.868 1.00 6.81 205 VAL A O 1
ATOM 1611 N N . LYS A 1 206 ? 9.809 -34.167 5.765 1.00 6.80 206 LYS A N 1
ATOM 1612 C CA A LYS A 1 206 ? 10.807 -34.895 4.973 0.60 7.15 206 LYS A CA 1
ATOM 1613 C CA B LYS A 1 206 ? 10.827 -34.940 5.059 0.40 7.15 206 LYS A CA 1
ATOM 1614 C C . LYS A 1 206 ? 10.304 -36.266 4.537 1.00 6.47 206 LYS A C 1
ATOM 1615 O O . LYS A 1 206 ? 11.029 -36.944 3.796 1.00 6.96 206 LYS A O 1
ATOM 1626 N N . GLU A 1 207 ? 9.150 -36.720 4.999 1.00 6.60 207 GLU A N 1
ATOM 1627 C CA A GLU A 1 207 ? 8.824 -38.131 4.864 0.50 7.14 207 GLU A CA 1
ATOM 1628 C CA B GLU A 1 207 ? 8.807 -38.108 4.885 0.50 7.13 207 GLU A CA 1
ATOM 1629 C C . GLU A 1 207 ? 8.427 -38.604 3.492 1.00 7.21 207 GLU A C 1
ATOM 1630 O O . GLU A 1 207 ? 8.672 -39.751 3.138 1.00 7.35 207 GLU A O 1
ATOM 1641 N N . GLU A 1 208 ? 7.832 -37.725 2.680 1.00 6.23 208 GLU A N 1
ATOM 1642 C CA . GLU A 1 208 ? 7.296 -38.132 1.381 1.00 6.66 208 GLU A CA 1
ATOM 1643 C C . GLU A 1 208 ? 7.383 -36.968 0.417 1.00 5.96 208 GLU A C 1
ATOM 1644 O O . GLU A 1 208 ? 6.363 -36.364 0.014 1.00 6.26 208 GLU A O 1
ATOM 1650 N N . ALA A 1 209 ? 8.616 -36.680 -0.008 1.00 5.80 209 ALA A N 1
ATOM 1651 C CA . ALA A 1 209 ? 8.939 -35.611 -0.933 1.00 5.48 209 ALA A CA 1
ATOM 1652 C C . ALA A 1 209 ? 9.169 -36.130 -2.310 1.00 5.51 209 ALA A C 1
ATOM 1653 O O . ALA A 1 209 ? 9.868 -37.148 -2.474 1.00 6.34 209 ALA A O 1
ATOM 1655 N N . SER A 1 210 ? 8.642 -35.465 -3.339 1.00 5.57 210 SER A N 1
ATOM 1656 C CA A SER A 1 210 ? 8.840 -35.936 -4.687 0.50 5.40 210 SER A CA 1
ATOM 1657 C CA B SER A 1 210 ? 8.642 -35.965 -4.701 0.50 4.74 210 SER A CA 1
ATOM 1658 C C . SER A 1 210 ? 8.674 -34.838 -5.709 1.00 5.38 210 SER A C 1
ATOM 1659 O O . SER A 1 210 ? 8.219 -33.713 -5.416 1.00 5.99 210 SER A O 1
ATOM 1664 N N . SER A 1 211 ? 9.078 -35.122 -6.944 1.00 5.43 211 SER A N 1
ATOM 1665 C CA . SER A 1 211 ? 8.934 -34.165 -8.037 1.00 5.29 211 SER A CA 1
ATOM 1666 C C . SER A 1 211 ? 8.796 -34.910 -9.339 1.00 5.84 211 SER A C 1
ATOM 1667 O O . SER A 1 211 ? 9.458 -35.923 -9.608 1.00 6.39 211 SER A O 1
ATOM 1670 N N . ALA A 1 212 ? 7.973 -34.349 -10.234 1.00 6.02 212 ALA A N 1
ATOM 1671 C CA . ALA A 1 212 ? 7.899 -34.827 -11.610 1.00 5.84 212 ALA A CA 1
ATOM 1672 C C . ALA A 1 212 ? 9.189 -34.597 -12.370 1.00 5.34 212 ALA A C 1
ATOM 1673 O O . ALA A 1 212 ? 9.954 -33.700 -12.044 1.00 7.45 212 ALA A O 1
ATOM 1675 N N . VAL A 1 213 ? 9.369 -35.421 -13.400 1.00 5.44 213 VAL A N 1
ATOM 1676 C CA . VAL A 1 213 ? 10.441 -35.327 -14.383 1.00 5.76 213 VAL A CA 1
ATOM 1677 C C . VAL A 1 213 ? 9.780 -34.994 -15.726 1.00 6.16 213 VAL A C 1
ATOM 1678 O O . VAL A 1 213 ? 9.095 -35.783 -16.315 1.00 6.23 213 VAL A O 1
ATOM 1682 N N . VAL A 1 214 ? 9.997 -33.775 -16.211 1.00 7.41 214 VAL A N 1
ATOM 1683 C CA . VAL A 1 214 ? 9.484 -33.338 -17.522 1.00 7.56 214 VAL A CA 1
ATOM 1684 C C . VAL A 1 214 ? 10.343 -33.960 -18.584 1.00 7.63 214 VAL A C 1
ATOM 1685 O O . VAL A 1 214 ? 11.566 -34.016 -18.479 1.00 9.12 214 VAL A O 1
ATOM 1689 N N A GLY A 1 215 ? 9.725 -34.402 -19.671 0.50 8.05 215 GLY A N 1
ATOM 1690 N N B GLY A 1 215 ? 9.736 -34.488 -19.643 0.50 7.72 215 GLY A N 1
ATOM 1691 C CA A GLY A 1 215 ? 10.450 -34.984 -20.779 0.50 8.77 215 GLY A CA 1
ATOM 1692 C CA B GLY A 1 215 ? 10.459 -35.056 -20.791 0.50 8.23 215 GLY A CA 1
ATOM 1693 C C A GLY A 1 215 ? 9.571 -35.322 -21.954 0.50 8.92 215 GLY A C 1
ATOM 1694 C C B GLY A 1 215 ? 9.620 -35.027 -22.049 0.50 8.28 215 GLY A C 1
ATOM 1695 O O A GLY A 1 215 ? 10.190 -35.862 -22.948 0.50 6.13 215 GLY A O 1
ATOM 1696 O O B GLY A 1 215 ? 8.525 -34.664 -22.087 0.50 4.53 215 GLY A O 1
#

B-factor: mean 10.57, std 6.96, range [2.73, 59.33]

Nearest PDB structures (foldseek):
  1aim-assembly1_A  TM=9.974E-01  e=5.703E-50  Trypanosoma cruzi
  3hd3-assembly2_B  TM=1.001E+00  e=3.218E-48  Trypanosoma cruzi
  4w5c-assembly4_D  TM=9.981E-01  e=3.434E-48  Trypanosoma cruzi
  4xui-assembly1_A  TM=9.989E-01  e=2.580E-47  Trypanosoma cruzi
  6exo-assembly1_A  TM=9.883E-01  e=2.865E-41  Trypanosoma brucei rhodesiense

InterPro domains:
  IPR000169 Cysteine peptidase, cysteine active site [PS00139] (141-152)
  IPR000668 Peptidase C1A, papain C-terminal [PF00112] (124-334)
  IPR000668 Peptidase C1A, papain C-terminal [PR00705] (141-156)
  IPR000668 Peptidase C1A, papain C-terminal [PR00705] (284-294)
  IPR000668 Peptidase C1A, papain C-terminal [PR00705] (299-305)
  IPR000668 Peptidase C1A, papain C-terminal [SM00645] (123-335)
  IPR013128 Peptidase C1A [PTHR12411] (29-327)
  IPR013201 Cathepsin propeptide inhibitor domain (I29) [PF08246] (38-94)
  IPR013201 Cathepsin propeptide inhibitor domain (I29) [SM00848] (38-94)
  IPR021981 Domain of unknown function DUF3586 [PF12131] (340-417)
  IPR025660 Cysteine peptidase, histidine active site [PS00639] (282-292)
  IPR025661 Cysteine peptidase, asparagine active site [PS00640] (299-318)
  IPR038765 Papain-like cysteine peptidase superfamily [SSF54001] (30-334)
  IPR039417 Papain-like cysteine endopeptidase [cd02248] (124-334)

Foldseek 3Di:
DDQKDFCVVVVQFDAFAALAQFQLQQLVLLQRLQQSLQVVVPDDRFAWDSLLCLAPQPVAPRSVGGHSQSSQCCCVPVVVQFIFGCVQRPRDCNHNDRDHDDDDGTHGDFGFNGKDWWALALVRVQVCCRPRFKKKWFFQCVPQVVAAEDEAEPADADDGRGIWIFRMWHNVDPFTWTKIAGNRALVGYPRRIHIYGGDPCHRVGSPTIMHTHTD

Solvent-accessible surface area: 8956 Å² total; per-residue (Å²): 102,73,58,53,25,42,12,96,95,150,38,0,20,9,71,20,46,82,14,35,141,7,30,0,14,2,0,16,3,0,0,4,0,0,2,1,21,42,54,50,50,68,58,110,69,38,67,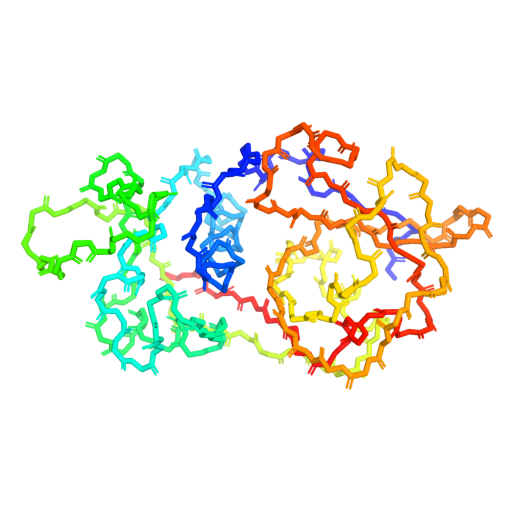2,0,6,1,0,0,6,2,15,1,155,99,12,68,12,35,104,19,28,84,6,26,58,0,0,70,24,0,46,127,117,25,144,3,11,0,28,22,43,130,30,16,75,49,55,0,29,152,30,134,38,50,112,41,70,118,93,81,41,75,83,12,1,50,2,79,21,32,49,110,21,64,104,52,16,69,89,1,4,45,59,0,18,117,54,0,0,0,0,0,4,0,4,8,66,27,0,150,117,14,126,34,30,41,41,72,109,10,76,30,141,123,63,71,23,3,3,4,0,0,0,1,30,62,86,29,112,65,45,29,0,12,0,14,5,6,62,41,55,161,33,24,55,124,0,14,0,61,0,10,34,61,72,29,18,0,31,1,55,53,40,2,1,0,2,61,34,72

Organism: Trypanosoma cruzi (NCBI:txid5693)

Secondary structure (DSSP, 8-state):
--SEEEGGGGT--PPP-B--SS--HHHHHHHHHHHHHHHHTTS----B-HHHHHHH-SSS-GGG---HHHHHHHHHHHSTTEEEBTTTS----TTS-PPPP--SS--EEEEEEEEEE--S-HHHHHHHHHHH--EEEEE--TTGGG--SSEE-S---S---EEEEEEEEESSSSS-EEEEE-SB-TTSTBTTEEEEESSS-GGGTTSSEEEEEE-

Radius of gyration: 15.95 Å; Cα contacts (8 Å, |Δi|>4): 596; chains: 1; bounding box: 42×30×43 Å